Protein AF-A0AAJ0HMZ3-F1 (afdb_monomer)

Structure (mmCIF, N/CA/C/O backbone):
data_AF-A0AAJ0HMZ3-F1
#
_entry.id   AF-A0AAJ0HMZ3-F1
#
loop_
_atom_site.group_PDB
_atom_site.id
_atom_site.type_symbol
_atom_site.label_atom_id
_atom_site.label_alt_id
_atom_site.label_comp_id
_atom_site.label_asym_id
_atom_site.label_entity_id
_atom_site.label_seq_id
_atom_site.pdbx_PDB_ins_code
_atom_site.Cartn_x
_atom_site.Cartn_y
_atom_site.Cartn_z
_atom_site.occupancy
_atom_site.B_iso_or_equiv
_atom_site.auth_seq_id
_atom_site.auth_comp_id
_atom_site.auth_asym_id
_atom_site.auth_atom_id
_atom_site.pdbx_PDB_model_num
ATOM 1 N N . MET A 1 1 ? -8.544 -18.762 -11.711 1.00 59.94 1 MET A N 1
ATOM 2 C CA . MET A 1 1 ? -7.591 -17.756 -11.192 1.00 59.94 1 MET A CA 1
ATOM 3 C C . MET A 1 1 ? -7.288 -16.850 -12.373 1.00 59.94 1 MET A C 1
ATOM 5 O O . MET A 1 1 ? -6.910 -17.395 -13.397 1.00 59.94 1 MET A O 1
ATOM 9 N N . GLY A 1 2 ? -7.556 -15.543 -12.325 1.00 77.81 2 GLY A N 1
ATOM 10 C CA . GLY A 1 2 ? -7.304 -14.625 -13.455 1.00 77.81 2 GLY A CA 1
ATOM 11 C C . GLY A 1 2 ? -5.810 -14.369 -13.704 1.00 77.81 2 GLY A C 1
ATOM 12 O O . GLY A 1 2 ? -5.407 -13.220 -13.833 1.00 77.81 2 GLY A O 1
ATOM 13 N N . VAL A 1 3 ? -4.996 -15.428 -13.670 1.00 88.88 3 VAL A N 1
ATOM 14 C CA . VAL A 1 3 ? -3.539 -15.413 -13.795 1.00 88.88 3 VAL A CA 1
ATOM 15 C C . VAL A 1 3 ? -3.198 -15.878 -15.206 1.00 88.88 3 VAL A C 1
ATOM 17 O O . VAL A 1 3 ? -3.456 -17.029 -15.553 1.00 88.88 3 VAL A O 1
ATOM 20 N N . ALA A 1 4 ? -2.652 -14.985 -16.026 1.00 91.94 4 ALA A N 1
ATOM 21 C CA . ALA A 1 4 ? -2.206 -15.322 -17.374 1.00 91.94 4 ALA A CA 1
ATOM 22 C C . ALA A 1 4 ? -0.907 -16.142 -17.334 1.00 91.94 4 ALA A C 1
ATOM 24 O O . ALA A 1 4 ? -0.097 -15.994 -16.421 1.00 91.94 4 ALA A O 1
ATOM 25 N N . VAL A 1 5 ? -0.679 -16.987 -18.337 1.00 92.00 5 VAL A N 1
ATOM 26 C CA . VAL A 1 5 ? 0.581 -17.727 -18.488 1.00 92.00 5 VAL A CA 1
ATOM 27 C C . VAL A 1 5 ? 1.203 -17.342 -19.817 1.00 92.00 5 VAL A C 1
ATOM 29 O O . VAL A 1 5 ? 0.623 -17.587 -20.872 1.00 92.00 5 VAL A O 1
ATOM 32 N N . TYR A 1 6 ? 2.389 -16.750 -19.759 1.00 91.31 6 TYR A N 1
ATOM 33 C CA . TYR A 1 6 ? 3.169 -16.382 -20.932 1.00 91.31 6 TYR A CA 1
ATOM 34 C C . TYR A 1 6 ? 4.315 -17.367 -21.114 1.00 91.31 6 TYR A C 1
ATOM 36 O O . TYR A 1 6 ? 5.033 -17.670 -20.163 1.00 91.31 6 TYR A O 1
ATOM 44 N N . LYS A 1 7 ? 4.499 -17.859 -22.341 1.00 90.06 7 LYS A N 1
ATOM 45 C CA . LYS A 1 7 ? 5.602 -18.771 -22.688 1.00 90.06 7 LYS A CA 1
ATOM 46 C C . LYS A 1 7 ? 6.865 -18.044 -23.147 1.00 90.06 7 LYS A C 1
ATOM 48 O O . LYS A 1 7 ? 7.915 -18.665 -23.275 1.00 90.06 7 LYS A O 1
ATOM 53 N N . ARG A 1 8 ? 6.759 -16.735 -23.396 1.00 87.44 8 ARG A N 1
ATOM 54 C CA . ARG A 1 8 ? 7.847 -15.865 -23.844 1.00 87.44 8 ARG A CA 1
ATOM 55 C C . ARG A 1 8 ? 7.753 -14.504 -23.149 1.00 87.44 8 ARG A C 1
ATOM 57 O O . ARG A 1 8 ? 6.659 -14.073 -22.784 1.00 87.44 8 ARG A O 1
ATOM 64 N N . VAL A 1 9 ? 8.886 -13.838 -22.931 1.00 85.81 9 VAL A N 1
ATOM 65 C CA . VAL A 1 9 ? 8.948 -12.562 -22.182 1.00 85.81 9 VAL A CA 1
ATOM 66 C C . VAL A 1 9 ? 8.376 -11.408 -23.005 1.00 85.81 9 VAL A C 1
ATOM 68 O O . VAL A 1 9 ? 7.754 -10.492 -22.472 1.00 85.81 9 VAL A O 1
ATOM 71 N N . GLU A 1 10 ? 8.571 -11.456 -24.316 1.00 87.81 10 GLU A N 1
ATOM 72 C CA . GLU A 1 10 ? 8.088 -10.486 -25.293 1.00 87.81 10 GLU A CA 1
ATOM 73 C C . GLU A 1 10 ? 6.560 -10.377 -25.335 1.00 87.81 10 GLU A C 1
ATOM 75 O O . GLU A 1 10 ? 6.047 -9.292 -25.596 1.00 87.81 10 GLU A O 1
ATOM 80 N N . ASP A 1 11 ? 5.848 -11.456 -24.996 1.00 90.00 11 ASP A N 1
ATOM 81 C CA . ASP A 1 11 ? 4.382 -11.483 -24.954 1.00 90.00 11 ASP A CA 1
ATOM 82 C C . ASP A 1 11 ? 3.820 -10.814 -23.686 1.00 90.00 11 ASP A C 1
ATOM 84 O O . ASP A 1 11 ? 2.623 -10.529 -23.606 1.00 90.00 11 ASP A O 1
ATOM 88 N N . VAL A 1 12 ? 4.665 -10.552 -22.680 1.00 91.06 12 VAL A N 1
ATOM 89 C CA . VAL A 1 12 ? 4.246 -9.895 -21.439 1.00 91.06 12 VAL A CA 1
ATOM 90 C C . VAL A 1 12 ? 3.944 -8.415 -21.728 1.00 91.06 12 VAL A C 1
ATOM 92 O O . VAL A 1 12 ? 4.824 -7.683 -22.206 1.00 91.06 12 VAL A O 1
ATOM 95 N N . PRO A 1 13 ? 2.730 -7.927 -21.396 1.00 91.56 13 PRO A N 1
ATOM 96 C CA . PRO A 1 13 ? 2.292 -6.569 -21.719 1.00 91.56 13 PRO A CA 1
ATOM 97 C C . PRO A 1 13 ? 2.867 -5.503 -20.779 1.00 91.56 13 PRO A C 1
ATOM 99 O O . PRO A 1 13 ? 2.531 -4.331 -20.912 1.00 91.56 13 PRO A O 1
ATOM 102 N N . PHE A 1 14 ? 3.727 -5.886 -19.836 1.00 91.75 14 PHE A N 1
ATOM 103 C CA . PHE A 1 14 ? 4.383 -4.988 -18.893 1.00 91.75 14 PHE A CA 1
ATOM 104 C C . PHE A 1 14 ? 5.898 -5.107 -19.022 1.00 91.75 14 PHE A C 1
ATOM 106 O O . PHE A 1 14 ? 6.440 -6.211 -19.101 1.00 91.75 14 PHE A O 1
ATOM 113 N N . VAL A 1 15 ? 6.574 -3.964 -19.012 1.00 89.62 15 VAL A N 1
ATOM 114 C CA . VAL A 1 15 ? 8.033 -3.858 -19.052 1.00 89.62 15 VAL A CA 1
ATOM 115 C C . VAL A 1 15 ? 8.493 -3.284 -17.721 1.00 89.62 15 VAL A C 1
ATOM 117 O O . VAL A 1 15 ? 7.918 -2.310 -17.236 1.00 89.62 15 VAL A O 1
ATOM 120 N N . ARG A 1 16 ? 9.503 -3.909 -17.109 1.00 89.69 16 ARG A N 1
ATOM 121 C CA . ARG A 1 16 ? 10.123 -3.375 -15.893 1.00 89.69 16 ARG A CA 1
ATOM 122 C C . ARG A 1 16 ? 10.876 -2.100 -16.212 1.00 89.69 16 ARG A C 1
ATOM 124 O O . ARG A 1 16 ? 11.523 -2.005 -17.249 1.00 89.69 16 ARG A O 1
ATOM 131 N N . ASP A 1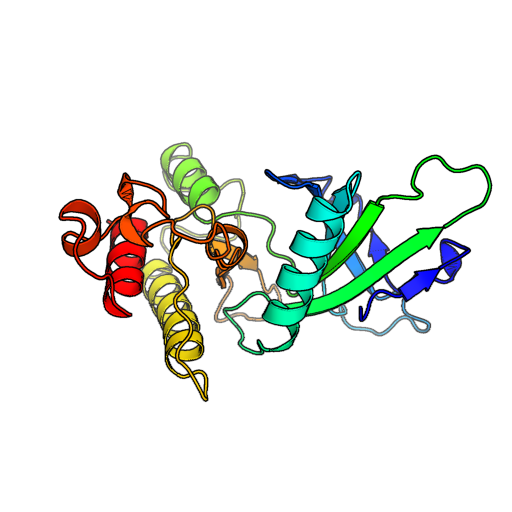 17 ? 10.805 -1.160 -15.288 1.00 85.88 17 ASP A N 1
ATOM 132 C CA . ASP A 1 17 ? 11.686 -0.009 -15.268 1.00 85.88 17 ASP A CA 1
ATOM 133 C C . ASP A 1 17 ? 12.739 -0.205 -14.176 1.00 85.88 17 ASP A C 1
ATOM 135 O O . ASP A 1 17 ? 12.484 0.025 -12.992 1.00 85.88 17 ASP A O 1
ATOM 139 N N . ASP A 1 18 ? 13.925 -0.641 -14.594 1.00 81.88 18 ASP A N 1
ATOM 140 C CA . ASP A 1 18 ? 15.036 -0.948 -13.694 1.00 81.88 18 ASP A CA 1
ATOM 141 C C . ASP A 1 18 ? 15.720 0.314 -13.129 1.00 81.88 18 ASP A C 1
ATOM 143 O O . ASP A 1 18 ? 16.531 0.205 -12.209 1.00 81.88 18 ASP A O 1
ATOM 147 N N . SER A 1 19 ? 15.372 1.521 -13.604 1.00 79.50 19 SER A N 1
ATOM 148 C CA . SER A 1 19 ? 15.958 2.781 -13.108 1.00 79.50 19 SER A CA 1
ATOM 149 C C . SER A 1 19 ? 15.624 3.087 -11.642 1.00 79.50 19 SER A C 1
ATOM 151 O O . SER A 1 19 ? 16.366 3.807 -10.980 1.00 79.50 19 SER A O 1
ATOM 153 N N . TRP A 1 20 ? 14.540 2.508 -11.114 1.00 76.44 20 TRP A N 1
ATOM 154 C CA . TRP A 1 20 ? 14.118 2.643 -9.713 1.00 76.44 20 TRP A CA 1
ATOM 155 C C . TRP A 1 20 ? 14.662 1.541 -8.793 1.00 76.44 20 TRP A C 1
ATOM 157 O O . TRP A 1 20 ? 14.408 1.564 -7.588 1.00 76.44 20 TRP A O 1
ATOM 167 N N . GLY A 1 21 ? 15.394 0.565 -9.338 1.00 80.38 21 GLY A N 1
ATOM 168 C CA . GLY A 1 21 ? 15.826 -0.613 -8.594 1.00 80.38 21 GLY A CA 1
ATOM 169 C C . GLY A 1 21 ? 14.661 -1.501 -8.136 1.00 80.38 21 GLY A C 1
ATOM 170 O O . GLY A 1 21 ? 13.560 -1.480 -8.689 1.00 80.38 21 GLY A O 1
ATOM 171 N N . SER A 1 22 ? 14.921 -2.328 -7.122 1.00 81.12 22 SER A N 1
ATOM 172 C CA . SER A 1 22 ? 13.963 -3.307 -6.600 1.00 81.12 22 SER A CA 1
ATOM 173 C C . SER A 1 22 ? 13.701 -3.100 -5.112 1.00 81.12 22 SER A C 1
ATOM 175 O O . SER A 1 22 ? 14.650 -2.947 -4.341 1.00 81.12 22 SER A O 1
ATOM 177 N N . PHE A 1 23 ? 12.443 -3.203 -4.691 1.00 78.75 23 PHE A N 1
ATOM 178 C CA . PHE A 1 23 ? 12.038 -3.032 -3.295 1.00 78.75 23 PHE A CA 1
ATOM 179 C C .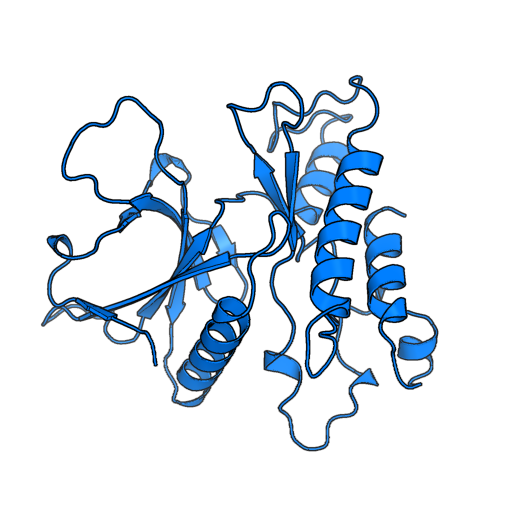 PHE A 1 23 ? 11.690 -4.389 -2.685 1.00 78.75 23 PHE A C 1
ATOM 181 O O . PHE A 1 23 ? 10.812 -5.096 -3.181 1.00 78.75 23 PHE A O 1
ATOM 188 N N . LYS A 1 24 ? 12.373 -4.784 -1.606 1.00 74.50 24 LYS A N 1
ATOM 189 C CA . LYS A 1 24 ? 12.065 -6.032 -0.892 1.00 74.50 24 LYS A CA 1
ATOM 190 C C . LYS A 1 24 ? 10.959 -5.785 0.131 1.00 74.50 24 LYS A C 1
ATOM 192 O O . LYS A 1 24 ? 11.147 -5.023 1.071 1.00 74.50 24 LYS A O 1
ATOM 197 N N . GLY A 1 25 ? 9.824 -6.453 -0.046 1.00 65.62 25 GLY A N 1
ATOM 198 C CA . GLY A 1 25 ? 8.763 -6.550 0.954 1.00 65.62 25 GLY A CA 1
ATOM 199 C C . GLY A 1 25 ? 8.767 -7.913 1.646 1.00 65.62 25 GLY A C 1
ATOM 200 O O . GLY A 1 25 ? 9.506 -8.820 1.267 1.00 65.62 25 GLY A O 1
ATOM 201 N N . SER A 1 26 ? 7.886 -8.090 2.632 1.00 60.19 26 SER A N 1
ATOM 202 C CA . SER A 1 26 ? 7.773 -9.338 3.406 1.00 60.19 26 SER A CA 1
ATOM 203 C C . SER A 1 26 ? 7.421 -10.572 2.567 1.00 60.19 26 SER A C 1
ATOM 205 O O . SER A 1 26 ? 7.735 -11.687 2.966 1.00 60.19 26 SER A O 1
ATOM 207 N N . TYR A 1 27 ? 6.777 -10.379 1.412 1.00 64.56 27 TYR A N 1
ATOM 208 C CA . TYR A 1 27 ? 6.217 -11.459 0.587 1.00 64.56 27 TYR A CA 1
ATOM 209 C C . TYR A 1 27 ? 6.799 -11.520 -0.829 1.00 64.56 27 TYR A C 1
ATOM 211 O O . TYR A 1 27 ? 6.289 -12.257 -1.670 1.00 64.56 27 TYR A O 1
ATOM 219 N N . GLY A 1 28 ? 7.812 -10.706 -1.139 1.00 76.69 28 GLY A N 1
ATOM 220 C CA . GLY A 1 28 ? 8.322 -10.633 -2.501 1.00 76.69 28 GLY A CA 1
ATOM 221 C C . GLY A 1 28 ? 9.128 -9.387 -2.815 1.00 76.69 28 GLY A C 1
ATOM 222 O O . GLY A 1 28 ? 9.374 -8.534 -1.962 1.00 76.69 28 GLY A O 1
ATOM 223 N N . THR A 1 29 ? 9.533 -9.284 -4.074 1.00 86.69 29 THR A N 1
ATOM 224 C CA . THR A 1 29 ? 10.252 -8.121 -4.601 1.00 86.69 29 THR A CA 1
ATOM 225 C C . THR A 1 29 ? 9.344 -7.332 -5.531 1.00 86.69 29 THR A C 1
ATOM 227 O O . THR A 1 29 ? 8.661 -7.911 -6.371 1.00 86.69 29 THR A O 1
ATOM 230 N N . VAL A 1 30 ? 9.309 -6.016 -5.356 1.00 90.06 30 VAL A N 1
ATOM 231 C CA . VAL A 1 30 ? 8.454 -5.098 -6.105 1.00 90.06 30 VAL A CA 1
ATOM 232 C C . VAL A 1 30 ? 9.308 -4.258 -7.052 1.00 90.06 30 VAL A C 1
ATOM 234 O O . VAL A 1 30 ? 10.352 -3.738 -6.657 1.00 90.06 30 VAL A O 1
ATOM 237 N N . PHE A 1 31 ? 8.847 -4.123 -8.292 1.00 91.56 31 PHE A N 1
ATOM 238 C CA . PHE A 1 31 ? 9.494 -3.366 -9.363 1.00 91.56 31 PHE A CA 1
ATOM 239 C C . PHE A 1 31 ? 8.532 -2.332 -9.939 1.00 91.56 31 PHE A C 1
ATOM 241 O O . PHE A 1 31 ? 7.332 -2.602 -10.050 1.00 91.56 31 PHE A O 1
ATOM 248 N N . ARG A 1 32 ? 9.059 -1.185 -10.370 1.00 91.75 32 ARG A N 1
ATOM 249 C CA . ARG A 1 32 ? 8.313 -0.245 -11.211 1.00 91.75 32 ARG A CA 1
ATOM 250 C C . ARG A 1 32 ? 8.125 -0.854 -12.598 1.00 91.75 32 ARG A C 1
ATOM 252 O O . ARG A 1 32 ? 9.002 -1.561 -13.096 1.00 91.75 32 ARG A O 1
ATOM 259 N N . ALA A 1 33 ? 6.988 -0.595 -13.228 1.00 92.25 33 ALA A N 1
ATOM 260 C CA . ALA A 1 33 ? 6.720 -1.059 -14.580 1.00 92.25 33 ALA A CA 1
ATOM 261 C C . ALA A 1 33 ? 5.850 -0.085 -15.371 1.00 92.25 33 ALA A C 1
ATOM 263 O O . ALA A 1 33 ? 5.104 0.716 -14.811 1.00 92.25 33 ALA A O 1
ATOM 264 N N . THR A 1 34 ? 5.913 -0.204 -16.690 1.00 91.06 34 THR A N 1
ATOM 265 C CA . THR A 1 34 ? 5.027 0.479 -17.635 1.00 91.06 34 THR A CA 1
ATOM 266 C C . THR A 1 34 ? 4.381 -0.546 -18.555 1.00 91.06 34 THR A C 1
ATOM 268 O O . THR A 1 34 ? 4.878 -1.665 -18.728 1.00 91.06 34 THR A O 1
ATOM 271 N N . ARG A 1 35 ? 3.239 -0.193 -19.146 1.00 89.00 35 ARG A N 1
ATOM 272 C CA . ARG A 1 35 ? 2.628 -1.038 -20.172 1.00 89.00 35 ARG A CA 1
ATOM 273 C C . ARG A 1 35 ? 3.472 -0.965 -21.449 1.00 89.00 35 ARG A C 1
ATOM 275 O O . ARG A 1 35 ? 3.880 0.117 -21.869 1.00 89.00 35 ARG A O 1
ATOM 282 N N . ARG A 1 36 ? 3.727 -2.111 -22.079 1.00 85.06 36 ARG A N 1
ATOM 283 C CA . ARG A 1 36 ? 4.393 -2.202 -23.382 1.00 85.06 36 ARG A CA 1
ATOM 284 C C . ARG A 1 36 ? 3.487 -1.529 -24.414 1.00 85.06 36 ARG A C 1
ATOM 286 O O . ARG A 1 36 ? 2.432 -2.066 -24.739 1.00 85.06 36 ARG A O 1
ATOM 293 N N . SER A 1 37 ? 3.862 -0.347 -24.892 1.00 71.19 37 SER A N 1
ATOM 294 C CA . SER A 1 37 ? 3.088 0.328 -25.932 1.00 71.19 37 SER A CA 1
ATOM 295 C C . SER A 1 37 ? 3.451 -0.194 -27.322 1.00 71.19 37 SER A C 1
ATOM 297 O O . SER A 1 37 ? 4.623 -0.434 -27.608 1.00 71.19 37 SER A O 1
ATOM 299 N N . THR A 1 38 ? 2.456 -0.335 -28.200 1.00 54.72 38 THR A N 1
ATOM 300 C CA . THR A 1 38 ? 2.654 -0.562 -29.643 1.00 54.72 38 THR A CA 1
ATOM 301 C C . THR A 1 38 ? 2.852 0.745 -30.421 1.00 54.72 38 THR A C 1
ATOM 303 O O . THR A 1 38 ? 3.263 0.700 -31.578 1.00 54.72 38 THR A O 1
ATOM 306 N N . GLN A 1 39 ? 2.602 1.907 -29.802 1.00 49.31 39 GLN A N 1
ATOM 307 C CA . GLN A 1 39 ? 2.839 3.236 -30.378 1.00 49.31 39 GLN A CA 1
ATOM 308 C C . GLN A 1 39 ? 3.479 4.179 -29.345 1.00 49.31 39 GLN A C 1
ATOM 310 O O . GLN A 1 39 ? 3.060 4.184 -28.188 1.00 49.31 39 GLN A O 1
ATOM 315 N N . PRO A 1 40 ? 4.467 5.010 -29.710 1.00 43.56 40 PRO A N 1
ATOM 316 C CA . PRO A 1 40 ? 4.991 6.032 -28.812 1.00 43.56 40 PRO A CA 1
ATOM 317 C C . PRO A 1 40 ? 3.923 7.118 -28.619 1.00 43.56 40 PRO A C 1
ATOM 319 O O . PRO A 1 40 ? 3.870 8.099 -29.355 1.00 43.56 40 PRO A O 1
ATOM 322 N N . SER A 1 41 ? 3.013 6.930 -27.666 1.00 47.00 41 SER A N 1
ATOM 323 C CA . SER A 1 41 ? 2.072 7.971 -27.272 1.00 47.00 41 SER A CA 1
ATOM 324 C C . SER A 1 41 ? 2.831 9.071 -26.534 1.00 47.00 41 SER A C 1
ATOM 326 O O . SER A 1 41 ? 3.582 8.808 -25.594 1.00 47.00 41 SER A O 1
ATOM 328 N N . ILE A 1 42 ? 2.619 10.307 -26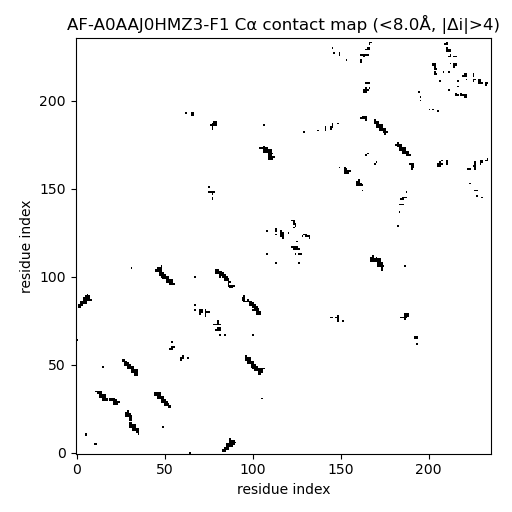.981 1.00 42.19 42 ILE A N 1
ATOM 329 C CA . ILE A 1 42 ? 3.067 11.548 -26.347 1.00 42.19 42 ILE A CA 1
ATOM 330 C C . ILE A 1 42 ? 2.251 11.703 -25.056 1.00 42.19 42 ILE A C 1
ATOM 332 O O . ILE A 1 42 ? 1.191 12.317 -25.029 1.00 42.19 42 ILE A O 1
ATOM 336 N N . GLY A 1 43 ? 2.693 11.015 -24.011 1.00 49.94 43 GLY A N 1
ATOM 337 C CA . GLY A 1 43 ? 2.044 10.948 -22.709 1.00 49.94 43 GLY A CA 1
ATOM 338 C C . GLY A 1 43 ? 2.685 9.835 -21.893 1.00 49.94 43 GLY A C 1
ATOM 339 O O . GLY A 1 43 ? 2.812 8.705 -22.365 1.00 49.94 43 GLY A O 1
ATOM 340 N N . GLN A 1 44 ? 3.141 10.156 -20.683 1.00 54.31 44 GLN A N 1
ATOM 341 C CA . GLN A 1 44 ? 3.712 9.176 -19.764 1.00 54.31 44 GLN A CA 1
ATOM 342 C C . GLN A 1 44 ? 2.577 8.229 -19.340 1.00 54.31 44 GLN A C 1
ATOM 344 O O . GLN A 1 44 ? 1.724 8.615 -18.550 1.00 54.31 44 GLN A O 1
ATOM 349 N N . GLY A 1 45 ? 2.501 7.044 -19.958 1.00 62.06 45 GLY A N 1
ATOM 350 C CA . GLY A 1 45 ? 1.438 6.068 -19.699 1.00 62.06 45 GLY A CA 1
ATOM 351 C C . GLY A 1 45 ? 1.386 5.618 -18.235 1.00 62.06 45 GLY A C 1
ATOM 352 O O . GLY A 1 45 ? 2.342 5.834 -17.487 1.00 62.06 45 GLY A O 1
ATOM 353 N N . ASP A 1 46 ? 0.278 4.975 -17.849 1.00 76.25 46 ASP A N 1
ATOM 354 C CA . ASP A 1 46 ? 0.068 4.435 -16.501 1.00 76.25 46 ASP A CA 1
ATOM 355 C C . ASP A 1 46 ? 1.322 3.716 -15.976 1.00 76.25 46 ASP A C 1
ATOM 357 O O . ASP A 1 46 ? 1.924 2.870 -16.652 1.00 76.25 46 ASP A O 1
ATOM 361 N N . VAL A 1 47 ? 1.712 4.062 -14.749 1.00 87.94 47 VAL A N 1
ATOM 362 C CA . VAL A 1 47 ? 2.851 3.457 -14.059 1.00 87.94 47 VAL A CA 1
ATOM 363 C C . VAL A 1 47 ? 2.335 2.430 -13.059 1.00 87.94 47 VAL A C 1
ATOM 365 O O . VAL A 1 47 ? 1.496 2.731 -12.205 1.00 87.94 47 VAL A O 1
ATOM 368 N N . TYR A 1 48 ? 2.878 1.224 -13.147 1.00 93.12 48 TYR A N 1
ATOM 369 C CA . TYR A 1 48 ? 2.466 0.058 -12.380 1.00 93.12 48 TYR A CA 1
ATOM 370 C C . TYR A 1 48 ? 3.555 -0.376 -11.396 1.00 93.12 48 TYR A C 1
ATOM 372 O O . TYR A 1 48 ? 4.732 -0.031 -11.533 1.00 93.12 48 TYR A O 1
ATOM 380 N N . ALA A 1 49 ? 3.155 -1.196 -10.430 1.00 93.06 49 ALA A N 1
ATOM 381 C CA . ALA A 1 49 ? 4.043 -1.997 -9.604 1.00 93.06 49 ALA A CA 1
ATOM 382 C C . ALA A 1 49 ? 3.889 -3.476 -9.985 1.00 93.06 49 ALA A C 1
ATOM 384 O O . ALA A 1 49 ? 2.768 -3.974 -10.077 1.00 93.06 49 ALA A O 1
ATOM 385 N N . ILE A 1 50 ? 5.002 -4.183 -10.184 1.00 93.88 50 ILE A N 1
ATOM 386 C CA . ILE A 1 50 ? 5.034 -5.641 -10.337 1.00 93.88 50 ILE A CA 1
ATOM 387 C C . ILE A 1 50 ? 5.626 -6.235 -9.068 1.00 93.88 50 ILE A C 1
ATOM 389 O O . ILE A 1 50 ? 6.816 -6.070 -8.811 1.00 93.88 50 ILE A O 1
ATOM 393 N N . LYS A 1 51 ? 4.816 -6.959 -8.299 1.00 91.94 51 LYS A N 1
ATOM 394 C CA . LYS A 1 51 ? 5.252 -7.739 -7.135 1.00 91.94 51 LYS A CA 1
ATOM 395 C C . LYS A 1 51 ? 5.500 -9.184 -7.565 1.00 91.94 51 LYS A C 1
ATOM 397 O O . LYS A 1 51 ? 4.581 -9.872 -8.003 1.00 91.94 51 LYS A O 1
ATOM 402 N N . GLU A 1 52 ? 6.743 -9.637 -7.454 1.00 91.62 52 GLU A N 1
ATOM 403 C CA . GLU A 1 52 ? 7.138 -11.032 -7.653 1.00 91.62 52 GLU A CA 1
ATOM 404 C C . GLU A 1 52 ? 6.973 -11.821 -6.362 1.00 91.62 52 GLU A C 1
ATOM 406 O O . GLU A 1 52 ? 7.662 -11.554 -5.377 1.00 91.62 52 GLU A O 1
ATOM 411 N N . ILE A 1 53 ? 6.083 -12.808 -6.390 1.00 90.12 53 ILE A N 1
ATOM 412 C CA . ILE A 1 53 ? 5.756 -13.668 -5.256 1.00 90.12 53 ILE A CA 1
ATOM 413 C C . ILE A 1 53 ? 6.157 -15.095 -5.619 1.00 90.12 53 ILE A C 1
ATOM 415 O O . ILE A 1 53 ? 5.673 -15.653 -6.606 1.00 90.12 53 ILE A O 1
ATOM 419 N N . GLN A 1 54 ? 7.043 -15.691 -4.824 1.00 88.69 54 GLN A N 1
ATOM 420 C CA . GLN A 1 54 ? 7.379 -17.106 -4.957 1.00 88.69 54 GLN A CA 1
ATOM 421 C C . GLN A 1 54 ? 6.276 -17.942 -4.309 1.00 88.69 54 GLN A C 1
ATOM 423 O O . GLN A 1 54 ? 6.117 -17.930 -3.092 1.00 88.69 54 GLN A O 1
ATOM 428 N N . ALA A 1 55 ? 5.517 -18.669 -5.122 1.00 86.69 55 ALA A N 1
ATOM 429 C CA . ALA A 1 55 ? 4.442 -19.539 -4.670 1.00 86.69 55 ALA A CA 1
ATOM 430 C C . ALA A 1 55 ? 4.910 -21.002 -4.695 1.00 86.69 55 ALA A C 1
ATOM 432 O O . ALA A 1 55 ? 4.633 -21.748 -5.636 1.00 86.69 55 ALA A O 1
ATOM 433 N N . LEU A 1 56 ? 5.684 -21.390 -3.676 1.00 86.12 56 LEU A N 1
ATOM 434 C CA . LEU A 1 56 ? 6.366 -22.690 -3.607 1.00 86.12 56 LEU A CA 1
ATOM 435 C C . LEU A 1 56 ? 5.457 -23.819 -3.104 1.00 86.12 56 LEU A C 1
ATOM 437 O O . LEU A 1 56 ? 5.748 -24.991 -3.336 1.00 86.12 56 LEU A O 1
ATOM 441 N N . SER A 1 57 ? 4.361 -23.475 -2.431 1.00 86.06 57 SER A N 1
ATOM 442 C CA . SER A 1 57 ? 3.378 -24.418 -1.905 1.00 86.06 57 SER A CA 1
ATOM 443 C C . SER A 1 57 ? 1.960 -24.124 -2.403 1.00 86.06 57 SER A C 1
ATOM 445 O O . SER A 1 57 ? 1.636 -23.013 -2.827 1.00 86.06 57 SER A O 1
ATOM 447 N N . ALA A 1 58 ? 1.068 -25.114 -2.289 1.00 85.94 58 ALA A N 1
ATOM 448 C CA . ALA A 1 58 ? -0.359 -24.927 -2.565 1.00 85.94 58 ALA A CA 1
ATOM 449 C C . ALA A 1 58 ? -0.994 -23.851 -1.662 1.00 85.94 58 ALA A C 1
ATOM 451 O O . ALA A 1 58 ? -1.917 -23.154 -2.081 1.00 85.94 58 ALA A O 1
ATOM 452 N N . LYS A 1 59 ? -0.47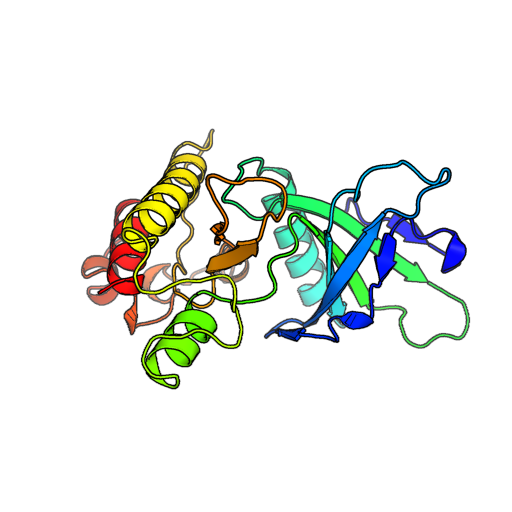6 -23.689 -0.436 1.00 85.31 59 LYS A N 1
ATOM 453 C CA . LYS A 1 59 ? -0.897 -22.630 0.484 1.00 85.31 59 LYS A CA 1
ATOM 454 C C . LYS A 1 59 ? -0.532 -21.249 -0.062 1.00 85.31 59 LYS A C 1
ATOM 456 O O . LYS A 1 59 ? -1.401 -20.387 -0.109 1.00 85.31 59 LYS A O 1
ATOM 461 N N . ASP A 1 60 ? 0.697 -21.064 -0.541 1.00 85.12 60 ASP A N 1
ATOM 462 C CA . ASP A 1 60 ? 1.139 -19.775 -1.094 1.00 85.12 60 ASP A CA 1
ATOM 463 C C . ASP A 1 60 ? 0.309 -19.389 -2.323 1.00 85.12 60 ASP A C 1
ATOM 465 O O . ASP A 1 60 ? -0.131 -18.250 -2.460 1.00 85.12 60 ASP A O 1
ATOM 469 N N . GLN A 1 61 ? 0.027 -20.359 -3.199 1.00 85.19 61 GLN A N 1
ATOM 470 C CA . GLN A 1 61 ? -0.840 -20.147 -4.361 1.00 85.19 61 GLN A CA 1
ATOM 471 C C . GLN A 1 61 ? -2.258 -19.739 -3.947 1.00 85.19 61 GLN A C 1
ATOM 473 O O . GLN A 1 61 ? -2.856 -18.859 -4.568 1.00 85.19 61 GLN A O 1
ATOM 478 N N . LEU A 1 62 ? -2.797 -20.357 -2.891 1.00 86.12 62 LEU A N 1
ATOM 479 C CA . LEU A 1 62 ? -4.109 -20.016 -2.349 1.00 86.12 62 LEU A CA 1
ATOM 480 C C . LEU A 1 62 ? -4.127 -18.606 -1.746 1.00 86.12 62 LEU A C 1
ATOM 482 O O . LEU A 1 62 ? -5.091 -17.870 -1.958 1.00 86.12 62 LEU A O 1
ATOM 486 N N . ASP A 1 63 ? -3.073 -18.215 -1.035 1.00 84.31 63 ASP A N 1
ATOM 487 C CA . ASP A 1 63 ? -2.960 -16.886 -0.435 1.00 84.31 63 ASP A CA 1
ATOM 488 C C . ASP A 1 63 ? -2.861 -15.795 -1.512 1.00 84.31 63 ASP A C 1
ATOM 490 O O . ASP A 1 63 ? -3.605 -14.812 -1.452 1.00 84.31 63 ASP A O 1
ATOM 494 N N . VAL A 1 64 ? -2.079 -16.017 -2.575 1.00 86.38 64 VAL A N 1
ATOM 495 C CA . VAL A 1 64 ? -2.039 -15.115 -3.741 1.00 86.38 64 VAL A CA 1
ATOM 496 C C . VAL A 1 64 ? -3.396 -15.053 -4.449 1.00 86.38 64 VAL A C 1
ATOM 498 O O . VAL A 1 64 ? -3.866 -13.974 -4.813 1.00 86.38 64 VAL A O 1
ATOM 501 N N . ALA A 1 65 ? -4.075 -16.190 -4.627 1.00 88.00 65 ALA A N 1
ATOM 502 C CA . ALA A 1 65 ? -5.396 -16.225 -5.254 1.00 88.00 65 ALA A CA 1
ATOM 503 C C . ALA A 1 65 ? -6.448 -15.441 -4.451 1.00 88.00 65 ALA A C 1
ATOM 505 O O . ALA A 1 65 ? -7.308 -14.779 -5.042 1.00 88.00 65 ALA A O 1
ATOM 506 N N . ARG A 1 66 ? -6.382 -15.500 -3.116 1.00 85.81 66 ARG A N 1
ATOM 507 C CA . ARG A 1 66 ? -7.236 -14.715 -2.212 1.00 85.81 66 ARG A CA 1
ATOM 508 C C . ARG A 1 66 ? -6.937 -13.222 -2.319 1.00 85.81 66 ARG A C 1
ATOM 510 O O . ARG A 1 66 ? -7.884 -12.448 -2.442 1.00 85.81 66 ARG A O 1
ATOM 517 N N . GLU A 1 67 ? -5.659 -12.835 -2.326 1.00 85.94 67 GLU A N 1
ATOM 518 C CA . GLU A 1 67 ? -5.222 -11.440 -2.509 1.00 85.94 67 GLU A CA 1
ATOM 519 C C . GLU A 1 67 ? -5.758 -10.876 -3.835 1.00 85.94 67 GLU A C 1
ATOM 521 O O . GLU A 1 67 ? -6.433 -9.847 -3.838 1.00 85.94 67 GLU A O 1
ATOM 526 N N . ILE A 1 68 ? -5.583 -11.599 -4.949 1.00 90.12 68 ILE A N 1
ATOM 527 C CA . ILE A 1 68 ? -6.106 -11.201 -6.268 1.00 90.12 68 ILE A CA 1
ATOM 528 C C . ILE A 1 68 ? -7.626 -11.031 -6.236 1.00 90.12 68 ILE A C 1
ATOM 530 O O . ILE A 1 68 ? -8.141 -9.997 -6.658 1.00 90.12 68 ILE A O 1
ATOM 534 N N . LYS A 1 69 ? -8.358 -12.033 -5.731 1.00 89.25 69 LYS A N 1
ATOM 535 C CA . LYS A 1 69 ? -9.829 -12.000 -5.693 1.00 89.25 69 LYS A CA 1
ATOM 536 C C . LYS A 1 69 ? -10.350 -10.818 -4.880 1.00 89.25 69 LYS A C 1
ATOM 538 O O . LYS A 1 69 ? -11.410 -10.278 -5.192 1.00 89.25 69 LYS A O 1
ATOM 543 N N . LEU A 1 70 ? -9.639 -10.437 -3.825 1.00 85.81 70 LEU A N 1
ATOM 544 C CA . LEU A 1 70 ? -9.994 -9.267 -3.045 1.00 85.81 70 LEU A CA 1
ATOM 545 C C . LEU A 1 70 ? -9.743 -7.980 -3.827 1.00 85.81 70 LEU A C 1
ATOM 547 O O . LEU A 1 70 ? -10.667 -7.195 -4.007 1.00 85.81 70 LEU A O 1
ATOM 551 N N . LEU A 1 71 ? -8.515 -7.778 -4.308 1.00 90.25 71 LEU A N 1
ATOM 552 C CA . LEU A 1 71 ? -8.130 -6.537 -4.980 1.00 90.25 71 LEU A CA 1
ATOM 553 C C . LEU A 1 71 ? -8.955 -6.279 -6.250 1.00 90.25 71 LEU A C 1
ATOM 555 O O . LEU A 1 71 ? -9.209 -5.131 -6.595 1.00 90.25 71 LEU A O 1
ATOM 559 N N . GLN A 1 72 ? -9.436 -7.333 -6.917 1.00 91.31 72 GLN A N 1
ATOM 560 C CA . GLN A 1 72 ? -10.360 -7.232 -8.055 1.00 91.31 72 GLN A CA 1
ATOM 561 C C . GLN A 1 72 ? -11.679 -6.513 -7.731 1.00 91.31 72 GLN A C 1
ATOM 563 O O . GLN A 1 72 ? -12.343 -6.031 -8.647 1.00 91.31 72 GLN A O 1
ATOM 568 N N . GLN A 1 73 ? -12.070 -6.450 -6.457 1.00 89.62 73 GLN A N 1
ATOM 569 C CA . GLN A 1 73 ? -13.302 -5.793 -6.013 1.00 89.62 73 GLN A CA 1
ATOM 570 C C . GLN A 1 73 ? -13.112 -4.291 -5.783 1.00 89.62 73 GLN A C 1
ATOM 572 O O . GLN A 1 73 ? -14.098 -3.579 -5.607 1.00 89.62 73 GLN A O 1
ATOM 577 N N . PHE A 1 74 ? -11.870 -3.798 -5.768 1.00 91.50 74 PHE A N 1
ATOM 578 C CA . PHE A 1 74 ? -11.566 -2.432 -5.361 1.00 91.50 74 PHE A CA 1
ATOM 579 C C . PHE A 1 74 ? -11.278 -1.520 -6.547 1.00 91.50 74 PHE A C 1
ATOM 581 O O . PHE A 1 74 ? -10.492 -1.846 -7.433 1.00 91.50 74 PHE A O 1
ATOM 588 N N . ARG A 1 75 ? -11.912 -0.346 -6.529 1.00 93.88 75 ARG A N 1
ATOM 589 C CA . ARG A 1 75 ? -11.701 0.776 -7.450 1.00 93.88 75 ARG A CA 1
ATOM 590 C C . ARG A 1 75 ? -11.872 2.077 -6.665 1.00 93.88 75 ARG A C 1
ATOM 592 O O . ARG A 1 75 ? -12.999 2.507 -6.425 1.00 93.88 75 ARG A O 1
ATOM 599 N N . HIS A 1 76 ? -10.764 2.662 -6.216 1.00 94.88 76 HIS A N 1
ATOM 600 C CA . HIS A 1 76 ? -10.743 3.940 -5.500 1.00 94.88 76 HIS A CA 1
ATOM 601 C C . HIS A 1 76 ? -9.334 4.548 -5.550 1.00 94.88 76 HIS A C 1
ATOM 603 O O . HIS A 1 76 ? -8.352 3.826 -5.417 1.00 94.88 76 HIS A O 1
ATOM 609 N N . GLU A 1 77 ? -9.223 5.873 -5.670 1.00 93.00 77 GLU A N 1
ATOM 610 C CA . GLU A 1 77 ? -7.941 6.578 -5.865 1.00 93.00 77 GLU A CA 1
ATOM 611 C C . GLU A 1 77 ? -6.916 6.375 -4.727 1.00 93.00 77 GLU A C 1
ATOM 613 O O . GLU A 1 77 ? -5.713 6.447 -4.958 1.00 93.00 77 GLU A O 1
ATOM 618 N N . ASN A 1 78 ? -7.381 6.096 -3.505 1.00 95.50 78 ASN A N 1
ATOM 619 C CA . ASN A 1 78 ? -6.544 5.867 -2.314 1.00 95.50 78 ASN A CA 1
ATOM 620 C C . ASN A 1 78 ? -6.451 4.395 -1.870 1.00 95.50 78 ASN A C 1
ATOM 622 O O . ASN A 1 78 ? -6.083 4.115 -0.729 1.00 95.50 78 ASN A O 1
ATOM 626 N N . ILE A 1 79 ? -6.823 3.451 -2.735 1.00 95.00 79 ILE A N 1
ATOM 627 C CA . ILE A 1 79 ? -6.804 2.005 -2.468 1.00 95.00 79 ILE A CA 1
ATOM 628 C C . ILE A 1 79 ? -5.997 1.332 -3.575 1.00 95.00 79 ILE A C 1
ATOM 630 O O . ILE A 1 79 ? -6.153 1.683 -4.741 1.00 95.00 79 ILE A O 1
ATOM 634 N N . LEU A 1 80 ? -5.138 0.372 -3.226 1.00 93.81 80 LEU A N 1
ATOM 635 C CA . LEU A 1 80 ? -4.354 -0.356 -4.222 1.00 93.81 80 LEU A CA 1
ATOM 636 C C . LEU A 1 80 ? -5.261 -1.050 -5.239 1.00 93.81 80 LEU A C 1
ATOM 638 O O . LEU A 1 80 ? -6.107 -1.869 -4.874 1.00 93.81 80 LEU A O 1
ATOM 642 N N . GLU A 1 81 ? -5.046 -0.756 -6.514 1.00 93.31 81 GLU A N 1
ATOM 643 C CA . GLU A 1 81 ? -5.878 -1.267 -7.590 1.00 93.31 81 GLU A CA 1
ATOM 644 C C . GLU A 1 81 ? -5.185 -2.429 -8.303 1.00 93.31 81 GLU A C 1
ATOM 646 O O . GLU A 1 81 ? -4.027 -2.331 -8.717 1.00 93.31 81 GLU A O 1
ATOM 651 N N . PHE A 1 82 ? -5.907 -3.538 -8.468 1.00 94.56 82 PHE A N 1
ATOM 652 C CA . PHE A 1 82 ? -5.446 -4.674 -9.261 1.00 94.56 82 PHE A CA 1
ATOM 653 C C . PHE A 1 82 ? -5.608 -4.412 -10.759 1.00 94.56 82 PHE A C 1
ATOM 655 O O . PHE A 1 82 ? -6.690 -4.043 -11.230 1.00 94.56 82 PHE A O 1
ATOM 662 N N . GLU A 1 83 ? -4.540 -4.687 -11.507 1.00 94.56 83 GLU A N 1
ATOM 663 C CA . GLU A 1 83 ? -4.529 -4.646 -12.969 1.00 94.56 83 GLU A CA 1
ATOM 664 C C . GLU A 1 83 ? -4.526 -6.064 -13.551 1.00 94.56 83 GLU A C 1
ATOM 666 O O . GLU A 1 83 ? -5.406 -6.427 -14.329 1.00 94.56 83 GLU A O 1
ATOM 671 N N . SER A 1 84 ? -3.539 -6.885 -13.186 1.00 95.00 84 SER A N 1
ATOM 672 C CA . SER A 1 84 ? -3.412 -8.249 -13.706 1.00 95.00 84 SER A CA 1
ATOM 673 C C . SER A 1 84 ? -2.522 -9.118 -12.821 1.00 95.00 84 SER A C 1
ATOM 675 O O . SER A 1 84 ? -1.818 -8.628 -11.940 1.00 95.00 84 SER A O 1
ATOM 677 N N . ALA A 1 85 ? -2.529 -10.425 -13.065 1.00 94.88 85 ALA A N 1
ATOM 678 C CA . ALA A 1 85 ? -1.529 -11.335 -12.529 1.00 94.88 85 ALA A CA 1
ATOM 679 C C . ALA A 1 85 ? -1.065 -12.284 -13.630 1.00 94.88 85 ALA A C 1
ATOM 681 O O . ALA A 1 85 ? -1.859 -12.665 -14.492 1.00 94.88 85 ALA A O 1
ATOM 682 N N . PHE A 1 86 ? 0.206 -12.678 -13.613 1.00 93.88 86 PHE A N 1
ATOM 683 C CA . PHE A 1 86 ? 0.732 -13.597 -14.614 1.00 93.88 86 PHE A CA 1
ATOM 684 C C . PHE A 1 86 ? 1.928 -14.422 -14.141 1.00 93.88 86 PHE A C 1
ATOM 686 O O . PHE A 1 86 ? 2.627 -14.071 -13.192 1.00 93.88 86 PHE A O 1
ATOM 693 N N . ILE A 1 87 ? 2.178 -15.520 -14.847 1.00 91.81 87 ILE A N 1
ATOM 694 C CA . ILE A 1 87 ? 3.359 -16.375 -14.731 1.00 91.81 87 ILE A CA 1
ATOM 695 C C . ILE A 1 87 ? 4.089 -16.339 -16.073 1.00 91.81 87 ILE A C 1
ATOM 697 O O . ILE A 1 87 ? 3.466 -16.262 -17.133 1.00 91.81 87 ILE A O 1
ATOM 701 N N . VAL A 1 88 ? 5.418 -16.379 -16.021 1.00 90.12 88 VAL A N 1
ATOM 702 C CA . VAL A 1 88 ? 6.265 -16.527 -17.209 1.00 90.12 88 VAL A CA 1
ATOM 703 C C . VAL A 1 88 ? 6.902 -17.907 -17.134 1.00 90.12 88 VAL A C 1
ATOM 705 O O . VAL A 1 88 ? 7.770 -18.143 -16.296 1.00 90.12 88 VAL A O 1
ATOM 708 N N . ASP A 1 89 ? 6.417 -18.811 -17.974 1.00 87.75 89 ASP A N 1
ATOM 709 C CA . ASP A 1 89 ? 6.778 -20.225 -18.014 1.00 87.75 89 ASP A CA 1
ATOM 710 C C . ASP A 1 89 ? 7.598 -20.496 -19.279 1.00 87.75 89 ASP A C 1
ATOM 712 O O . ASP A 1 89 ? 7.066 -20.830 -20.340 1.00 87.75 89 ASP A O 1
ATOM 716 N N . ILE A 1 90 ? 8.908 -20.275 -19.160 1.00 81.00 90 ILE A N 1
ATOM 717 C CA . ILE A 1 90 ? 9.875 -20.496 -20.235 1.00 81.00 90 ILE A CA 1
ATOM 718 C C . ILE A 1 90 ? 10.576 -21.832 -19.963 1.00 81.00 90 ILE A C 1
ATOM 720 O O . ILE A 1 90 ? 11.188 -21.981 -18.897 1.00 81.00 90 ILE A O 1
ATOM 724 N N . PRO A 1 91 ? 10.548 -22.790 -20.909 1.00 76.56 91 PRO A N 1
ATOM 725 C CA . PRO A 1 91 ? 11.267 -24.052 -20.773 1.00 76.56 91 PRO A CA 1
ATOM 726 C C . PRO A 1 91 ? 12.747 -23.832 -20.422 1.00 76.56 91 PRO A C 1
ATOM 728 O O . PRO A 1 91 ? 13.433 -23.038 -21.060 1.00 76.56 91 PRO A O 1
ATOM 731 N N . GLY A 1 92 ? 13.243 -24.523 -19.391 1.00 71.38 92 GLY A N 1
ATOM 732 C CA . GLY A 1 92 ? 14.640 -24.428 -18.941 1.00 71.38 92 GLY A CA 1
ATOM 733 C C . GLY A 1 92 ? 14.952 -23.296 -17.949 1.00 71.38 92 GLY A C 1
ATOM 734 O O . GLY A 1 92 ? 16.033 -23.298 -17.361 1.00 71.38 92 GLY A O 1
ATOM 735 N N . HIS A 1 93 ? 14.022 -22.372 -17.679 1.00 66.56 93 HIS A N 1
ATOM 736 C CA . HIS A 1 93 ? 14.193 -21.343 -16.647 1.00 66.56 93 HIS A CA 1
ATOM 737 C C . HIS A 1 93 ? 13.618 -21.780 -15.289 1.00 66.56 93 HIS A C 1
ATOM 739 O O . HIS A 1 93 ? 12.485 -22.236 -15.184 1.00 66.56 93 HIS A O 1
ATOM 745 N N . ARG A 1 94 ? 14.374 -21.561 -14.203 1.00 60.75 94 ARG A N 1
ATOM 746 C CA . ARG A 1 94 ? 14.017 -21.951 -12.817 1.00 60.75 94 ARG A CA 1
ATOM 747 C C . ARG A 1 94 ? 12.880 -21.133 -12.164 1.00 60.75 94 ARG A C 1
ATOM 749 O O . ARG A 1 94 ? 12.640 -21.282 -10.973 1.00 60.75 94 ARG A O 1
ATOM 756 N N . MET A 1 95 ? 12.183 -20.269 -12.903 1.00 63.84 95 MET A N 1
ATOM 757 C CA . MET A 1 95 ? 11.203 -19.307 -12.359 1.00 63.84 95 MET A CA 1
ATOM 758 C C . MET A 1 95 ? 9.740 -19.793 -12.430 1.00 63.84 95 MET A C 1
ATOM 760 O O . MET A 1 95 ? 8.823 -18.982 -12.317 1.00 63.84 95 MET A O 1
ATOM 764 N N . LEU A 1 96 ? 9.513 -21.102 -12.594 1.00 62.91 96 LEU A N 1
ATOM 765 C CA . LEU A 1 96 ? 8.192 -21.710 -12.838 1.00 62.91 96 LEU A CA 1
ATOM 766 C C . LEU A 1 96 ? 7.144 -21.451 -11.736 1.00 62.91 96 LEU A C 1
ATOM 768 O O . LEU A 1 96 ? 5.951 -21.574 -11.992 1.00 62.91 96 LEU A O 1
ATOM 772 N N . ASN A 1 97 ? 7.573 -21.029 -10.543 1.00 78.12 97 ASN A N 1
ATOM 773 C CA . ASN A 1 97 ? 6.706 -20.805 -9.382 1.00 78.12 97 ASN A CA 1
ATOM 774 C C . ASN A 1 97 ? 6.597 -19.327 -8.970 1.00 78.12 97 ASN A C 1
ATOM 776 O O . ASN A 1 97 ? 6.178 -19.029 -7.853 1.00 78.12 97 ASN A O 1
ATOM 780 N N . THR A 1 98 ? 6.997 -18.390 -9.833 1.00 89.50 98 THR A N 1
ATOM 781 C CA . THR A 1 98 ? 6.910 -16.955 -9.529 1.00 89.50 98 THR A CA 1
ATOM 782 C C . THR A 1 98 ? 5.652 -16.355 -10.145 1.00 89.50 98 THR A C 1
ATOM 784 O O . THR A 1 98 ? 5.570 -16.173 -11.363 1.00 89.50 98 THR A O 1
ATOM 787 N N . ILE A 1 99 ? 4.692 -15.992 -9.294 1.00 91.75 99 ILE A N 1
ATOM 788 C CA . ILE A 1 99 ? 3.515 -15.218 -9.692 1.00 91.75 99 ILE A CA 1
ATOM 789 C C . ILE A 1 99 ? 3.883 -13.736 -9.659 1.00 91.75 99 ILE A C 1
ATOM 791 O O . ILE A 1 99 ? 4.415 -13.230 -8.671 1.00 91.75 99 ILE A O 1
ATOM 795 N N . ARG A 1 100 ? 3.595 -13.029 -10.750 1.00 93.31 100 ARG A N 1
ATOM 796 C CA . ARG A 1 100 ? 3.738 -11.576 -10.860 1.00 93.31 100 ARG A CA 1
ATOM 797 C C . ARG A 1 100 ? 2.378 -10.935 -10.708 1.00 93.31 100 ARG A C 1
ATOM 799 O O . ARG A 1 100 ? 1.511 -11.137 -11.552 1.00 93.31 100 ARG A O 1
ATOM 806 N N . LEU A 1 101 ? 2.206 -10.178 -9.634 1.00 93.75 101 LEU A N 1
ATOM 807 C 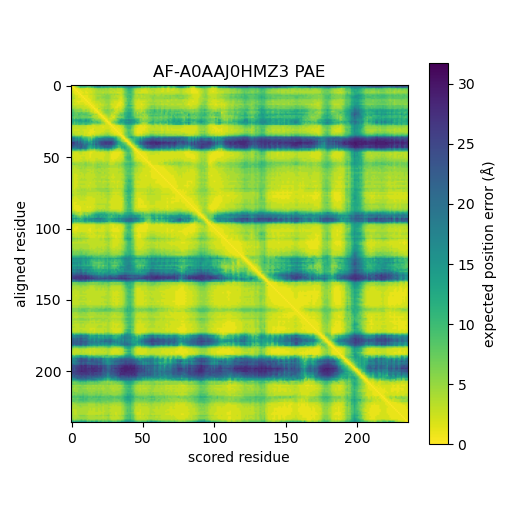CA . LEU A 1 101 ? 1.019 -9.377 -9.373 1.00 93.75 101 LEU A CA 1
ATOM 808 C C . LEU A 1 101 ? 1.266 -7.950 -9.863 1.00 93.75 101 LEU A C 1
ATOM 810 O O . LEU A 1 101 ? 2.239 -7.325 -9.445 1.00 93.75 101 LEU A O 1
ATOM 814 N N . VAL A 1 102 ? 0.399 -7.447 -10.739 1.00 94.94 102 VAL A N 1
ATOM 815 C CA . VAL A 1 102 ? 0.473 -6.092 -11.291 1.00 94.94 102 VAL A CA 1
ATOM 816 C C . VAL A 1 102 ? -0.608 -5.227 -10.664 1.00 94.94 102 VAL A C 1
ATOM 818 O O . VAL A 1 102 ? -1.800 -5.538 -10.759 1.00 94.94 102 VAL A O 1
ATOM 821 N N . THR A 1 103 ? -0.190 -4.124 -10.054 1.00 94.19 103 THR A N 1
ATOM 822 C CA . THR A 1 103 ? -1.078 -3.159 -9.398 1.00 94.19 103 THR A CA 1
ATOM 823 C C . THR A 1 103 ? -0.765 -1.734 -9.824 1.00 94.19 103 THR A C 1
ATOM 825 O O . THR A 1 103 ? 0.325 -1.450 -10.325 1.00 94.19 103 THR A O 1
ATOM 828 N N . LYS A 1 104 ? -1.706 -0.823 -9.588 1.00 92.56 104 LYS A N 1
ATOM 829 C CA . LYS A 1 104 ? -1.522 0.615 -9.792 1.00 92.56 104 LYS A CA 1
ATOM 830 C C . LYS A 1 104 ? -2.116 1.428 -8.630 1.00 92.56 104 LYS A C 1
ATOM 832 O O . LYS A 1 104 ? -2.995 0.923 -7.928 1.00 92.56 104 LYS A O 1
ATOM 837 N N . PRO A 1 105 ? -1.646 2.670 -8.424 1.00 91.50 105 PRO A N 1
ATOM 838 C CA . PRO A 1 105 ? -0.485 3.288 -9.079 1.00 91.50 105 PRO A CA 1
ATOM 839 C C . PRO A 1 105 ? 0.852 2.749 -8.535 1.00 91.50 105 PRO A C 1
ATOM 841 O O . PRO A 1 105 ? 0.891 2.041 -7.529 1.00 91.50 105 PRO A O 1
ATOM 844 N N . TRP A 1 106 ? 1.963 3.111 -9.182 1.00 90.19 106 TRP A N 1
ATOM 845 C CA . TRP A 1 106 ? 3.293 3.011 -8.572 1.00 90.19 106 TRP A CA 1
ATOM 846 C C . TRP A 1 106 ? 3.400 3.933 -7.350 1.00 90.19 106 TRP A C 1
ATOM 848 O O . TRP A 1 106 ? 3.080 5.123 -7.424 1.00 90.19 106 TRP A O 1
ATOM 858 N N . ALA A 1 107 ? 3.855 3.379 -6.228 1.00 90.00 107 ALA A N 1
ATOM 859 C CA . ALA A 1 107 ? 4.004 4.084 -4.960 1.00 90.00 107 ALA A CA 1
ATOM 860 C C . ALA A 1 107 ? 5.276 3.577 -4.247 1.00 90.00 107 ALA A C 1
ATOM 862 O O . ALA A 1 107 ? 5.236 2.530 -3.601 1.00 90.00 107 ALA A O 1
ATOM 863 N N . PRO A 1 108 ? 6.429 4.249 -4.422 1.00 85.50 108 PRO A N 1
ATOM 864 C CA . PRO A 1 108 ? 7.737 3.698 -4.046 1.00 85.50 108 PRO A CA 1
ATOM 865 C C . PRO A 1 108 ? 8.061 3.759 -2.549 1.00 85.50 108 PRO A C 1
ATOM 867 O O . PRO A 1 108 ? 8.961 3.058 -2.095 1.00 85.50 108 PRO A O 1
ATOM 870 N N . VAL A 1 109 ? 7.377 4.610 -1.783 1.00 86.81 109 VAL A N 1
ATOM 871 C CA . VAL A 1 109 ? 7.753 4.924 -0.398 1.00 86.81 109 VAL A CA 1
ATOM 872 C C . VAL A 1 109 ? 6.577 4.636 0.524 1.00 86.81 109 VAL A C 1
ATOM 874 O O . VAL A 1 109 ? 5.464 5.074 0.251 1.00 86.81 109 VAL A O 1
ATOM 877 N N . SER A 1 110 ? 6.797 3.910 1.622 1.00 91.06 110 SER A N 1
ATOM 878 C CA . SER A 1 110 ? 5.776 3.792 2.667 1.00 91.06 110 SER A CA 1
ATOM 879 C C . SER A 1 110 ? 5.765 5.030 3.559 1.00 91.06 110 SER A C 1
ATOM 881 O O . SER A 1 110 ? 6.803 5.649 3.791 1.00 91.06 110 SER A O 1
ATOM 883 N N . LEU A 1 111 ? 4.605 5.355 4.124 1.00 91.75 111 LEU A N 1
ATOM 884 C CA . LEU A 1 111 ? 4.447 6.440 5.089 1.00 91.75 111 LEU A CA 1
ATOM 885 C C . LEU A 1 111 ? 5.429 6.291 6.263 1.00 91.75 111 LEU A C 1
ATOM 887 O O . LEU A 1 111 ? 5.956 7.284 6.748 1.00 91.75 111 LEU A O 1
ATOM 891 N N . HIS A 1 112 ? 5.729 5.055 6.674 1.00 91.38 112 HIS A N 1
ATOM 892 C CA . HIS A 1 112 ? 6.753 4.771 7.681 1.00 91.38 112 HIS A CA 1
ATOM 893 C C . HIS A 1 112 ? 8.139 5.302 7.289 1.00 91.38 112 HIS A C 1
ATOM 895 O O . HIS A 1 112 ? 8.729 6.072 8.044 1.00 91.38 112 HIS A O 1
ATOM 901 N N . HIS A 1 113 ? 8.641 4.910 6.111 1.00 87.81 113 HIS A N 1
ATOM 902 C CA . HIS A 1 113 ? 9.955 5.348 5.631 1.00 87.81 113 HIS A CA 1
ATOM 903 C C . HIS A 1 113 ? 9.987 6.859 5.429 1.00 87.81 113 HIS A C 1
ATOM 905 O O . HIS A 1 113 ? 10.971 7.501 5.773 1.00 87.81 113 HIS A O 1
ATOM 911 N N . PHE A 1 114 ? 8.892 7.429 4.926 1.00 87.56 114 PHE A N 1
ATOM 912 C CA . PHE A 1 114 ? 8.773 8.865 4.734 1.00 87.56 114 PHE A CA 1
ATOM 913 C C . PHE A 1 114 ? 8.871 9.644 6.056 1.00 87.56 114 PHE A C 1
ATOM 915 O O . PHE A 1 114 ? 9.652 10.585 6.158 1.00 87.56 114 PHE A O 1
ATOM 922 N N . ILE A 1 115 ? 8.145 9.224 7.099 1.00 87.44 115 ILE A N 1
ATOM 923 C CA . ILE A 1 115 ? 8.217 9.855 8.429 1.00 87.44 115 ILE A CA 1
ATOM 924 C C . ILE A 1 115 ? 9.632 9.741 9.018 1.00 87.44 115 ILE A C 1
ATOM 926 O O . ILE A 1 115 ? 10.142 10.709 9.579 1.00 87.44 115 ILE A O 1
ATOM 930 N N . GLN A 1 116 ? 10.282 8.582 8.877 1.00 87.38 116 GLN A N 1
ATOM 931 C CA . GLN A 1 116 ? 11.656 8.385 9.354 1.00 87.38 116 GLN A CA 1
ATOM 932 C C . GLN A 1 116 ? 12.666 9.271 8.620 1.00 87.38 116 GLN A C 1
ATOM 934 O O . GLN A 1 116 ? 13.532 9.867 9.254 1.00 87.38 116 GLN A O 1
ATOM 939 N N . ASP A 1 117 ? 12.554 9.368 7.298 1.00 85.19 117 ASP A N 1
ATOM 940 C CA . ASP A 1 117 ? 13.405 10.212 6.459 1.00 85.19 117 ASP A CA 1
ATOM 941 C C . ASP A 1 117 ? 13.266 11.691 6.853 1.00 85.19 117 ASP A C 1
ATOM 943 O O . ASP A 1 117 ? 14.262 12.348 7.146 1.00 85.19 117 ASP A O 1
ATOM 947 N N . LEU A 1 118 ? 12.034 12.186 7.018 1.00 84.06 118 LEU A N 1
ATOM 948 C CA . LEU A 1 118 ? 11.786 13.546 7.510 1.00 84.06 118 LEU A CA 1
ATOM 949 C C . LEU A 1 118 ? 12.417 13.816 8.882 1.00 84.06 118 LEU A C 1
ATOM 951 O O . LEU A 1 118 ? 13.021 14.874 9.084 1.00 84.06 118 LEU A O 1
ATOM 955 N N . ALA A 1 119 ? 12.286 12.874 9.819 1.00 84.81 119 ALA A N 1
ATOM 956 C CA . ALA A 1 119 ? 12.858 13.000 11.157 1.00 84.81 119 ALA A CA 1
ATOM 957 C C . ALA A 1 119 ? 14.397 13.044 11.127 1.00 84.81 119 ALA A C 1
ATOM 959 O O . ALA A 1 119 ? 15.009 13.784 11.896 1.00 84.81 119 ALA A O 1
ATOM 960 N N . ASN A 1 120 ? 15.017 12.293 10.214 1.00 85.56 120 ASN A N 1
ATOM 961 C CA . ASN A 1 120 ? 16.471 12.174 10.100 1.00 85.56 120 ASN A CA 1
ATOM 962 C C . ASN A 1 120 ? 17.123 13.277 9.250 1.00 85.56 120 ASN A C 1
ATOM 964 O O . ASN A 1 120 ? 18.340 13.445 9.303 1.00 85.56 120 ASN A O 1
ATOM 968 N N . SER A 1 121 ? 16.346 14.032 8.473 1.00 81.12 121 SER A N 1
ATOM 969 C CA . SER A 1 121 ? 16.861 15.004 7.498 1.00 81.12 121 SER A CA 1
ATOM 970 C C . SER A 1 121 ? 16.414 16.443 7.780 1.00 81.12 121 SER A C 1
ATOM 972 O O . SER A 1 121 ? 16.167 17.231 6.868 1.00 81.12 121 SER A O 1
ATOM 974 N N . SER A 1 122 ? 16.308 16.807 9.065 1.00 77.94 122 SER A N 1
ATOM 975 C CA . SER A 1 122 ? 15.925 18.160 9.511 1.00 77.94 122 SER A CA 1
ATOM 976 C C . SER A 1 122 ? 14.647 18.665 8.824 1.00 77.94 122 SER A C 1
ATOM 978 O O . SER A 1 122 ? 14.554 19.822 8.412 1.00 77.94 122 SER A O 1
ATOM 980 N N . GLY A 1 123 ? 13.676 17.765 8.654 1.00 72.50 123 GLY A N 1
ATOM 981 C CA . GLY A 1 123 ? 12.398 18.039 8.014 1.00 72.50 123 GLY A CA 1
ATOM 982 C C . GLY A 1 123 ? 12.389 17.941 6.490 1.00 72.50 123 GLY A C 1
ATOM 983 O O . GLY A 1 123 ? 11.300 17.954 5.944 1.00 72.50 123 GLY A O 1
ATOM 984 N N . HIS A 1 124 ? 13.518 17.804 5.789 1.00 73.00 124 HIS A N 1
ATOM 985 C CA . HIS A 1 124 ? 13.553 17.692 4.322 1.00 73.00 124 HIS A CA 1
ATOM 986 C C . HIS A 1 124 ? 13.625 16.228 3.898 1.00 73.00 124 HIS A C 1
ATOM 988 O O . HIS A 1 124 ? 14.540 15.527 4.296 1.00 73.00 124 HIS A O 1
ATOM 994 N N . SER A 1 125 ? 12.698 15.743 3.076 1.00 73.00 125 SER A N 1
ATOM 995 C CA . SER A 1 125 ? 12.721 14.336 2.667 1.00 73.00 125 SER A CA 1
ATOM 996 C C . SER A 1 125 ? 13.693 14.102 1.507 1.00 73.00 125 SER A C 1
ATOM 998 O O . SER A 1 125 ? 13.580 14.734 0.459 1.00 73.00 125 SER A O 1
ATOM 1000 N N . THR A 1 126 ? 14.620 13.155 1.658 1.00 69.69 126 THR A N 1
ATOM 1001 C CA . THR A 1 126 ? 15.488 12.688 0.562 1.00 69.69 126 THR A CA 1
ATOM 1002 C C . THR A 1 126 ? 14.774 11.692 -0.354 1.00 69.69 126 THR A C 1
ATOM 1004 O O . THR A 1 126 ? 15.053 11.620 -1.550 1.00 69.69 126 THR A O 1
ATOM 1007 N N . THR A 1 127 ? 13.812 10.949 0.194 1.00 67.75 127 THR A N 1
ATOM 1008 C CA . THR A 1 127 ? 12.991 9.964 -0.527 1.00 67.75 127 THR A CA 1
ATOM 1009 C C . THR A 1 127 ? 11.834 10.603 -1.293 1.00 67.75 127 THR A C 1
ATOM 1011 O O . THR A 1 127 ? 11.344 10.044 -2.275 1.00 67.75 127 THR A O 1
ATOM 1014 N N . CYS A 1 128 ? 11.406 11.787 -0.864 1.00 69.25 128 CYS A N 1
ATOM 1015 C CA . CYS A 1 128 ? 10.384 12.616 -1.486 1.00 69.25 128 CYS A CA 1
ATOM 1016 C C . CYS A 1 128 ? 10.904 14.064 -1.570 1.00 69.25 128 CYS A C 1
ATOM 1018 O O . CYS A 1 128 ? 10.416 14.927 -0.847 1.00 69.25 128 CYS A O 1
ATOM 1020 N N . PRO A 1 129 ? 11.874 14.363 -2.460 1.00 63.59 129 PRO A N 1
ATOM 1021 C CA . PRO A 1 129 ? 12.506 15.690 -2.562 1.00 63.59 129 PRO A CA 1
ATOM 1022 C C . PRO A 1 129 ? 11.541 16.807 -2.979 1.00 63.59 129 PRO A C 1
ATOM 1024 O O . PRO A 1 129 ? 11.844 17.986 -2.858 1.00 63.59 129 PRO A O 1
ATOM 1027 N N . TRP A 1 130 ? 10.372 16.424 -3.483 1.00 61.19 130 TRP A N 1
ATOM 1028 C CA . TRP A 1 130 ? 9.259 17.293 -3.847 1.00 61.19 130 TRP A CA 1
ATOM 1029 C C . TRP A 1 130 ? 8.363 17.657 -2.649 1.00 61.19 130 TRP A C 1
ATOM 1031 O O . TRP A 1 130 ? 7.431 18.445 -2.792 1.00 61.19 130 TRP A O 1
ATOM 1041 N N . PHE A 1 131 ? 8.605 17.076 -1.472 1.00 63.81 131 PHE A N 1
ATOM 1042 C CA . PHE A 1 131 ? 7.974 17.499 -0.232 1.00 63.81 131 PHE A CA 1
ATOM 1043 C C . PHE A 1 131 ? 8.702 18.726 0.317 1.00 63.81 131 PHE A C 1
ATOM 1045 O O . PHE A 1 131 ? 9.831 18.627 0.799 1.00 63.81 131 PHE A O 1
ATOM 1052 N N . GLU A 1 132 ? 8.031 19.874 0.287 1.00 61.50 132 GLU A N 1
ATOM 1053 C CA . GLU A 1 132 ? 8.515 21.089 0.935 1.00 61.50 132 GLU A CA 1
ATOM 1054 C C . GLU A 1 132 ? 7.887 21.236 2.330 1.00 61.50 132 GLU A C 1
ATOM 1056 O O . GLU A 1 132 ? 6.668 21.392 2.437 1.00 61.50 132 GLU A O 1
ATOM 1061 N N . PRO A 1 133 ? 8.683 21.248 3.416 1.00 55.44 133 PRO A N 1
ATOM 1062 C CA . PRO A 1 133 ? 8.159 21.285 4.790 1.00 55.44 133 PRO A CA 1
ATOM 1063 C C . PRO A 1 133 ? 7.382 22.565 5.119 1.00 55.44 133 PRO A C 1
ATOM 1065 O O . PRO A 1 133 ? 6.617 22.602 6.080 1.00 55.44 133 PRO A O 1
ATOM 1068 N N . GLN A 1 134 ? 7.607 23.621 4.331 1.00 52.66 134 GLN A N 1
ATOM 1069 C CA . GLN A 1 134 ? 7.037 24.955 4.515 1.00 52.66 134 GLN A CA 1
ATOM 1070 C C . GLN A 1 134 ? 5.780 25.196 3.660 1.00 52.66 134 GLN A C 1
ATOM 1072 O O . GLN A 1 134 ? 5.085 26.191 3.869 1.00 52.66 134 GLN A O 1
ATOM 1077 N N . ALA A 1 135 ? 5.442 24.290 2.735 1.00 57.38 135 ALA A N 1
ATOM 1078 C CA . ALA A 1 135 ? 4.195 24.358 1.983 1.00 57.38 135 ALA A CA 1
ATOM 1079 C C . ALA A 1 135 ? 3.046 23.836 2.861 1.00 57.38 135 ALA A C 1
ATOM 1081 O O . ALA A 1 135 ? 3.113 22.722 3.372 1.00 57.38 135 ALA A O 1
ATOM 1082 N N . LEU A 1 136 ? 2.016 24.666 3.061 1.00 49.72 136 LEU A N 1
ATOM 1083 C CA . LEU A 1 136 ? 0.779 24.417 3.820 1.00 49.72 136 LEU A CA 1
ATOM 1084 C C . LEU A 1 136 ? 0.433 22.922 4.009 1.00 49.72 136 LEU A C 1
ATOM 1086 O O . LEU A 1 136 ? -0.253 22.313 3.197 1.00 49.72 136 LEU A O 1
ATOM 1090 N N . ASN A 1 137 ? 0.920 22.362 5.118 1.00 64.31 137 ASN A N 1
ATOM 1091 C CA . ASN A 1 137 ? 0.532 21.113 5.768 1.00 64.31 137 ASN A CA 1
ATOM 1092 C C . ASN A 1 137 ? -0.064 20.014 4.841 1.00 64.31 137 ASN A C 1
ATOM 1094 O O . ASN A 1 137 ? -1.288 19.859 4.762 1.00 64.31 137 ASN A O 1
ATOM 1098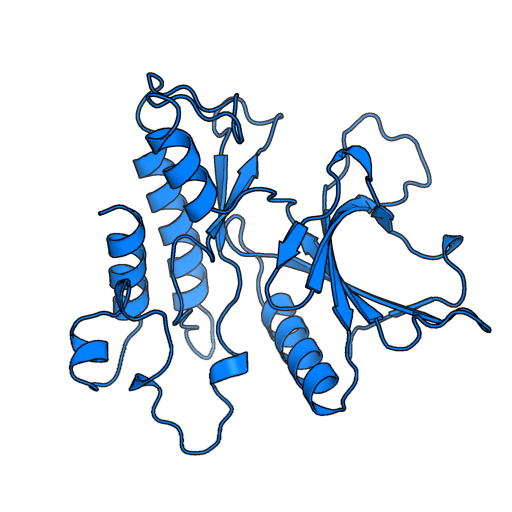 N N . PRO A 1 138 ? 0.761 19.188 4.173 1.00 71.31 138 PRO A N 1
ATOM 1099 C CA . PRO A 1 138 ? 0.272 18.051 3.384 1.00 71.31 138 PRO A CA 1
ATOM 1100 C C . PRO A 1 138 ? -0.402 16.975 4.248 1.00 71.31 138 PRO A C 1
ATOM 1102 O O . PRO A 1 138 ? -1.184 16.176 3.729 1.00 71.31 138 PRO A O 1
ATOM 1105 N N . TRP A 1 139 ? -0.161 16.961 5.564 1.00 82.81 139 TRP A N 1
ATOM 1106 C CA . TRP A 1 139 ? -0.685 15.947 6.479 1.00 82.81 139 TRP A CA 1
ATOM 1107 C C . TRP A 1 139 ? -2.221 15.903 6.530 1.00 82.81 139 TRP A C 1
ATOM 1109 O O . TRP A 1 139 ? -2.762 14.831 6.267 1.00 82.81 139 TRP A O 1
ATOM 1119 N N . PRO A 1 140 ? -2.965 17.012 6.747 1.00 86.38 140 PRO A N 1
ATOM 1120 C CA . PRO A 1 140 ? -4.417 17.049 6.582 1.00 86.38 140 PRO A CA 1
ATOM 1121 C C . PRO A 1 140 ? -4.909 16.467 5.256 1.00 86.38 140 PRO A C 1
ATOM 1123 O O . PRO A 1 140 ? -5.902 15.740 5.238 1.00 86.38 140 PRO A O 1
ATOM 1126 N N . SER A 1 141 ? -4.215 16.747 4.147 1.00 86.44 141 SER A N 1
ATOM 1127 C CA . SER A 1 141 ? -4.582 16.203 2.835 1.00 86.44 141 SER A CA 1
ATOM 1128 C C . SER A 1 141 ? -4.367 14.691 2.771 1.00 86.44 141 SER A C 1
ATOM 1130 O O . SER A 1 141 ? -5.256 13.970 2.315 1.00 86.44 141 SER A O 1
ATOM 1132 N N . ILE A 1 142 ? -3.229 14.194 3.265 1.00 89.12 142 ILE A N 1
ATOM 1133 C CA . ILE A 1 142 ? -2.920 12.760 3.340 1.00 89.12 142 ILE A CA 1
ATOM 1134 C C . ILE A 1 142 ? -3.939 12.044 4.237 1.00 89.12 142 ILE A C 1
ATOM 1136 O O . ILE A 1 142 ? -4.530 11.053 3.817 1.00 89.12 142 ILE A O 1
ATOM 1140 N N . VAL A 1 143 ? -4.214 12.570 5.434 1.00 93.19 143 VAL A N 1
ATOM 1141 C CA . VAL A 1 143 ? -5.195 12.004 6.374 1.00 93.19 143 VAL A CA 1
ATOM 1142 C C . VAL A 1 143 ? -6.585 11.957 5.743 1.00 93.19 143 VAL A C 1
ATOM 1144 O O . VAL A 1 143 ? -7.233 10.911 5.769 1.00 93.19 143 VAL A O 1
ATOM 1147 N N . ARG A 1 144 ? -7.037 13.052 5.115 1.00 93.69 144 ARG A N 1
ATOM 1148 C CA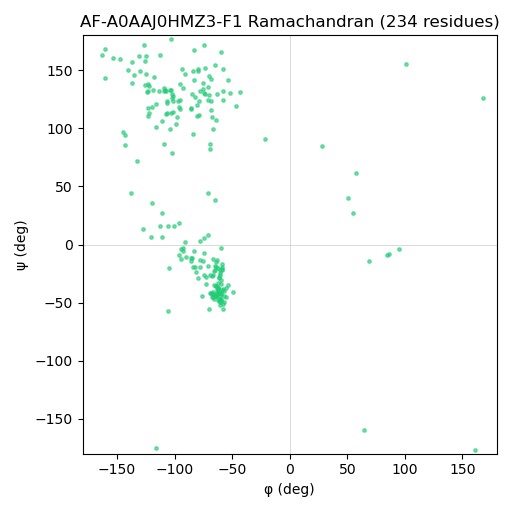 . ARG A 1 144 ? -8.336 13.113 4.425 1.00 93.69 144 ARG A CA 1
ATOM 1149 C C . ARG A 1 144 ? -8.434 12.075 3.304 1.00 93.69 144 ARG A C 1
ATOM 1151 O O . ARG A 1 144 ? -9.473 11.440 3.150 1.00 93.69 144 ARG A O 1
ATOM 1158 N N . GLN A 1 145 ? -7.368 11.892 2.532 1.00 94.25 145 GLN A N 1
ATOM 1159 C CA . GLN A 1 145 ? -7.300 10.894 1.464 1.00 94.25 145 GLN A CA 1
ATOM 1160 C C . GLN A 1 145 ? -7.319 9.454 2.012 1.00 94.25 145 GLN A C 1
ATOM 1162 O O . GLN A 1 145 ? -8.081 8.618 1.526 1.00 94.25 145 GLN A O 1
ATOM 1167 N N . CYS A 1 146 ? -6.582 9.166 3.089 1.00 96.62 146 CYS A N 1
ATOM 1168 C CA . CYS A 1 146 ? -6.669 7.876 3.782 1.00 96.62 146 CYS A CA 1
ATOM 1169 C C . CYS A 1 146 ? -8.086 7.606 4.315 1.00 96.62 146 CYS A C 1
ATOM 1171 O O . CYS A 1 146 ? -8.608 6.505 4.146 1.00 96.62 146 CYS A O 1
ATOM 1173 N N . LEU A 1 147 ? -8.739 8.613 4.907 1.00 97.62 147 LEU A N 1
ATOM 1174 C CA . LEU A 1 147 ? -10.131 8.514 5.357 1.00 97.62 147 LEU A CA 1
ATOM 1175 C C . LEU A 1 147 ? -11.095 8.256 4.194 1.00 97.62 147 LEU A C 1
ATOM 1177 O O . LEU A 1 147 ? -12.020 7.468 4.360 1.00 97.62 147 LEU A O 1
ATOM 1181 N N . SER A 1 148 ? -10.863 8.848 3.016 1.00 97.75 148 SER A N 1
ATOM 1182 C CA . SER A 1 148 ? -11.636 8.543 1.802 1.00 97.75 148 SER A CA 1
ATOM 1183 C C . SER A 1 148 ? -11.508 7.068 1.414 1.00 97.75 148 SER A C 1
ATOM 1185 O O . SER A 1 148 ? -12.512 6.392 1.194 1.00 97.75 148 SER A O 1
ATOM 1187 N N . GLY A 1 149 ? -10.282 6.532 1.414 1.00 96.88 149 GLY A N 1
ATOM 1188 C CA . GLY A 1 149 ? -10.035 5.110 1.163 1.00 96.88 149 GLY A CA 1
ATOM 1189 C C . GLY A 1 149 ? -10.706 4.192 2.192 1.00 96.88 149 GLY A C 1
ATOM 1190 O O . GLY A 1 149 ? -11.357 3.216 1.818 1.00 96.88 149 GLY A O 1
ATOM 1191 N N . LEU A 1 150 ? -10.621 4.518 3.485 1.00 96.69 150 LEU A N 1
ATOM 1192 C CA . LEU A 1 150 ? -11.311 3.755 4.531 1.00 96.69 150 LEU A CA 1
ATOM 1193 C C . LEU A 1 150 ? -12.832 3.825 4.386 1.00 96.69 150 LEU A C 1
ATOM 1195 O O . LEU A 1 150 ? -13.493 2.792 4.458 1.00 96.69 150 LEU A O 1
ATOM 1199 N N . ALA A 1 151 ? -13.389 5.007 4.119 1.00 97.88 151 ALA A N 1
ATOM 1200 C CA . ALA A 1 151 ? -14.818 5.177 3.882 1.00 97.88 151 ALA A CA 1
ATOM 1201 C C . ALA A 1 151 ? -15.292 4.337 2.689 1.00 97.88 151 ALA A C 1
ATOM 1203 O O . ALA A 1 151 ? -16.358 3.725 2.756 1.00 97.88 151 ALA A O 1
ATOM 1204 N N . TYR A 1 152 ? -14.493 4.248 1.622 1.00 97.12 152 TYR A N 1
ATOM 1205 C CA . TYR A 1 152 ? -14.771 3.367 0.490 1.00 97.12 152 TYR A CA 1
ATOM 1206 C C . TYR A 1 152 ? -14.855 1.890 0.911 1.00 97.12 152 TYR A C 1
ATOM 1208 O O . TYR A 1 152 ? -15.826 1.216 0.561 1.00 97.12 152 TYR A O 1
ATOM 1216 N N . LEU A 1 153 ? -13.891 1.386 1.691 1.00 94.06 153 LEU A N 1
ATOM 1217 C CA . LEU A 1 153 ? -13.895 0.002 2.196 1.00 94.06 153 LEU A CA 1
ATOM 1218 C C . LEU A 1 153 ? -15.079 -0.270 3.136 1.00 94.06 153 LEU A C 1
ATOM 1220 O O . LEU A 1 153 ? -15.772 -1.285 3.028 1.00 94.06 153 LEU A O 1
ATOM 1224 N N . HIS A 1 154 ? -15.342 0.661 4.049 1.00 95.25 154 HIS A N 1
ATOM 1225 C CA . HIS A 1 154 ? -16.412 0.573 5.043 1.00 95.25 154 HIS A CA 1
ATOM 1226 C C . HIS A 1 154 ? -17.804 0.615 4.399 1.00 95.25 154 HIS A C 1
ATOM 1228 O O . HIS A 1 154 ? -18.750 0.031 4.927 1.00 95.25 154 HIS A O 1
ATOM 1234 N N . ASN A 1 155 ? -17.932 1.235 3.224 1.00 96.25 155 ASN A N 1
ATOM 1235 C CA . ASN A 1 155 ? -19.179 1.294 2.464 1.00 96.25 155 ASN A CA 1
ATOM 1236 C C . ASN A 1 155 ? -19.366 0.158 1.451 1.00 96.25 155 ASN A C 1
ATOM 1238 O O . ASN A 1 155 ? -20.405 0.118 0.789 1.00 96.25 155 ASN A O 1
ATOM 1242 N N . GLN A 1 156 ? -18.436 -0.798 1.362 1.00 90.94 156 GLN A N 1
ATOM 1243 C CA . GLN A 1 156 ? -18.609 -1.969 0.501 1.00 90.94 156 GLN A CA 1
ATOM 1244 C C . GLN A 1 156 ? -19.877 -2.760 0.855 1.00 90.94 156 GLN A C 1
ATOM 1246 O O . GLN A 1 156 ? -20.375 -2.754 1.991 1.00 90.94 156 GLN A O 1
ATOM 1251 N N . ARG A 1 157 ? -20.436 -3.420 -0.160 1.00 87.81 157 ARG A N 1
ATOM 1252 C CA . ARG A 1 157 ? -21.665 -4.218 -0.081 1.00 87.81 157 ARG A CA 1
ATOM 1253 C C . ARG A 1 157 ? -21.428 -5.598 -0.710 1.00 87.81 157 ARG A C 1
ATOM 1255 O O . ARG A 1 157 ? -20.618 -5.698 -1.625 1.00 87.81 157 ARG A O 1
ATOM 1262 N N . PRO A 1 158 ? -22.105 -6.663 -0.233 1.00 89.00 158 PRO A N 1
ATOM 1263 C CA . PRO A 1 158 ? -23.143 -6.675 0.808 1.00 89.00 158 PRO A CA 1
ATOM 1264 C C . PRO A 1 158 ? -22.606 -6.503 2.237 1.00 89.00 158 PRO A C 1
ATOM 1266 O O . PRO A 1 158 ? -23.379 -6.211 3.144 1.00 89.00 158 PRO A O 1
ATOM 1269 N N . LYS A 1 159 ? -21.293 -6.648 2.445 1.00 86.69 159 LYS A N 1
ATOM 1270 C CA . LYS A 1 159 ? -20.651 -6.536 3.757 1.00 86.69 159 LYS A CA 1
ATOM 1271 C C . LYS A 1 159 ? -19.564 -5.450 3.732 1.00 86.69 159 LYS A C 1
ATOM 1273 O O . LYS A 1 159 ? -18.722 -5.494 2.836 1.00 86.69 159 LYS A O 1
ATOM 1278 N N . PRO A 1 160 ? -19.534 -4.540 4.723 1.00 90.81 160 PRO A N 1
ATOM 1279 C CA . PRO A 1 160 ? -18.405 -3.643 4.952 1.00 90.81 160 PRO A CA 1
ATOM 1280 C C . PRO A 1 160 ? -17.081 -4.396 5.076 1.00 90.81 160 PRO A C 1
ATOM 1282 O O . PRO A 1 160 ? -17.014 -5.448 5.722 1.00 90.81 160 PRO A O 1
ATOM 1285 N N . ILE A 1 161 ? -16.015 -3.831 4.517 1.00 89.81 161 ILE A N 1
ATOM 1286 C CA . ILE A 1 161 ? -14.672 -4.404 4.599 1.00 89.81 161 ILE A CA 1
ATOM 1287 C C . ILE A 1 161 ? -13.868 -3.643 5.643 1.00 89.81 161 ILE A C 1
ATOM 1289 O O . ILE A 1 161 ? -13.754 -2.425 5.583 1.00 89.81 161 ILE A O 1
ATOM 1293 N N . ARG A 1 162 ? -13.298 -4.380 6.598 1.00 90.00 162 ARG A N 1
ATOM 1294 C CA . ARG A 1 162 ? -12.345 -3.857 7.584 1.00 90.00 162 ARG A CA 1
ATOM 1295 C C . ARG A 1 162 ? -10.930 -4.095 7.097 1.00 90.00 162 ARG A C 1
ATOM 1297 O O . ARG A 1 162 ? -10.632 -5.198 6.641 1.00 90.00 162 ARG A O 1
ATOM 1304 N N . HIS A 1 163 ? -10.060 -3.111 7.267 1.00 91.25 163 HIS A N 1
ATOM 1305 C CA . HIS A 1 163 ? -8.655 -3.247 6.904 1.00 91.25 163 HIS A CA 1
ATOM 1306 C C . HIS A 1 163 ? -7.873 -4.092 7.922 1.00 91.25 163 HIS A C 1
ATOM 1308 O O . HIS A 1 163 ? -7.114 -4.982 7.538 1.00 91.25 163 HIS A O 1
ATOM 1314 N N . LYS A 1 164 ? -8.093 -3.856 9.227 1.00 89.75 164 LYS A N 1
ATOM 1315 C CA . LYS A 1 164 ? -7.540 -4.592 10.390 1.00 89.75 164 LYS A CA 1
ATOM 1316 C C . LYS A 1 164 ? -6.042 -4.455 10.671 1.00 89.75 164 LYS A C 1
ATOM 1318 O O . LYS A 1 164 ? -5.609 -4.853 11.750 1.00 89.75 164 LYS A O 1
ATOM 1323 N N . ASP A 1 165 ? -5.258 -3.937 9.734 1.00 89.38 165 ASP A N 1
ATOM 1324 C CA . ASP A 1 165 ? -3.814 -3.720 9.913 1.00 89.38 165 ASP A CA 1
ATOM 1325 C C . ASP A 1 165 ? -3.377 -2.360 9.346 1.00 89.38 165 ASP A C 1
ATOM 1327 O O . ASP A 1 165 ? -2.417 -2.267 8.584 1.00 89.38 165 ASP A O 1
ATOM 1331 N N . ILE A 1 166 ? -4.151 -1.304 9.633 1.00 93.75 166 ILE A N 1
ATOM 1332 C CA . ILE A 1 166 ? -3.754 0.065 9.274 1.00 93.75 166 ILE A CA 1
ATOM 1333 C C . ILE A 1 166 ? -2.550 0.457 10.126 1.00 93.75 166 ILE A C 1
ATOM 1335 O O . ILE A 1 166 ? -2.596 0.393 11.352 1.00 93.75 166 ILE A O 1
ATOM 1339 N N . LYS A 1 167 ? -1.473 0.843 9.446 1.00 93.19 167 LYS A N 1
ATOM 1340 C CA . LYS A 1 167 ? -0.214 1.321 10.017 1.00 93.19 167 LYS A CA 1
ATOM 1341 C C . LYS A 1 167 ? 0.584 2.053 8.933 1.00 93.19 167 LYS A C 1
ATOM 1343 O O . LYS A 1 167 ? 0.350 1.787 7.752 1.00 93.19 167 LYS A O 1
ATOM 1348 N N . PRO A 1 168 ? 1.597 2.867 9.278 1.00 94.38 168 PRO A N 1
ATOM 1349 C CA . PRO A 1 168 ? 2.404 3.596 8.297 1.00 94.38 168 PRO A CA 1
ATOM 1350 C C . PRO A 1 168 ? 3.126 2.703 7.272 1.00 94.38 168 PRO A C 1
ATOM 1352 O O . PRO A 1 168 ? 3.479 3.153 6.189 1.00 94.38 168 PRO A O 1
ATOM 1355 N N . HIS A 1 169 ? 3.338 1.420 7.574 1.00 91.62 169 HIS A N 1
ATOM 1356 C CA . HIS A 1 169 ? 3.912 0.465 6.620 1.00 91.62 169 HIS A CA 1
ATOM 1357 C C . HIS A 1 169 ? 2.935 0.073 5.500 1.00 91.62 169 HIS A C 1
ATOM 1359 O O . HIS A 1 169 ? 3.374 -0.241 4.399 1.00 91.62 169 HIS A O 1
ATOM 1365 N N . ASN A 1 170 ? 1.628 0.126 5.778 1.00 93.88 170 ASN A N 1
ATOM 1366 C CA . ASN A 1 170 ? 0.556 -0.300 4.875 1.00 93.88 170 ASN A CA 1
ATOM 1367 C C . ASN A 1 170 ? -0.116 0.891 4.164 1.00 93.88 170 ASN A C 1
ATOM 1369 O O . ASN A 1 170 ? -1.201 0.769 3.600 1.00 93.88 170 ASN A O 1
ATOM 1373 N N . ILE A 1 171 ? 0.540 2.052 4.183 1.00 95.06 171 ILE A N 1
ATOM 1374 C CA . ILE A 1 171 ? 0.156 3.246 3.434 1.00 95.06 171 ILE A CA 1
ATOM 1375 C C . ILE A 1 171 ? 1.359 3.606 2.567 1.00 95.06 171 ILE A C 1
ATOM 1377 O O . ILE A 1 171 ? 2.398 3.998 3.095 1.00 95.06 171 ILE A O 1
ATOM 1381 N N . LEU A 1 172 ? 1.246 3.441 1.252 1.00 93.12 172 LEU A N 1
ATOM 1382 C CA . LEU A 1 172 ? 2.277 3.856 0.300 1.00 93.12 172 LEU A CA 1
ATOM 1383 C C . LEU A 1 172 ? 1.983 5.256 -0.229 1.00 93.12 172 LEU A C 1
ATOM 1385 O O . LEU A 1 172 ? 0.829 5.658 -0.324 1.00 93.12 172 LEU A O 1
ATOM 1389 N N . LEU A 1 173 ? 3.018 5.995 -0.601 1.00 90.25 173 LEU A N 1
ATOM 1390 C CA . LEU A 1 173 ? 2.923 7.332 -1.165 1.00 90.25 173 LEU A CA 1
ATOM 1391 C C . LEU A 1 173 ? 3.234 7.252 -2.658 1.00 90.25 173 LEU A C 1
ATOM 1393 O O . LEU A 1 173 ? 4.344 6.912 -3.069 1.00 90.25 173 LEU A O 1
ATOM 1397 N N . SER A 1 174 ? 2.216 7.523 -3.466 1.00 87.81 174 SER A N 1
ATOM 1398 C CA . SER A 1 174 ? 2.344 7.746 -4.901 1.00 87.81 174 SER A CA 1
ATOM 1399 C C . SER A 1 174 ? 2.542 9.236 -5.152 1.00 87.81 174 SER A C 1
ATOM 1401 O O . SER A 1 174 ? 1.998 10.068 -4.421 1.00 87.81 174 SER A O 1
ATOM 1403 N N . PHE A 1 175 ? 3.312 9.563 -6.182 1.00 77.88 175 PHE A N 1
ATOM 1404 C CA . PHE A 1 175 ? 3.528 10.935 -6.615 1.00 77.88 175 PHE A CA 1
ATOM 1405 C C . PHE A 1 175 ? 3.022 11.096 -8.045 1.00 77.88 175 PHE A C 1
ATOM 1407 O O . PHE A 1 175 ? 3.300 10.261 -8.909 1.00 77.88 175 PHE A O 1
ATOM 1414 N N . GLU A 1 176 ? 2.262 12.157 -8.290 1.00 65.25 176 GLU A N 1
ATOM 1415 C CA . GLU A 1 176 ? 1.701 12.463 -9.603 1.00 65.25 176 GLU A CA 1
ATOM 1416 C C . GLU A 1 176 ? 2.300 13.782 -10.084 1.00 65.25 176 GLU A C 1
ATOM 1418 O O . GLU A 1 176 ? 1.907 14.861 -9.654 1.00 65.25 176 GLU A O 1
ATOM 1423 N N . THR A 1 177 ? 3.293 13.699 -10.971 1.00 57.50 177 THR A N 1
ATOM 1424 C CA . THR A 1 177 ? 4.034 14.870 -11.477 1.00 57.50 177 THR A CA 1
ATOM 1425 C C . THR A 1 177 ? 3.181 15.812 -12.329 1.00 57.50 177 THR A C 1
ATOM 1427 O O . THR A 1 177 ? 3.612 16.921 -12.627 1.00 57.50 177 THR A O 1
ATOM 1430 N N . GLN A 1 178 ? 1.985 15.377 -12.734 1.00 54.72 178 GLN A N 1
ATOM 1431 C CA . GLN A 1 178 ? 1.081 16.132 -13.604 1.00 54.72 178 GLN A CA 1
ATOM 1432 C C . GLN A 1 178 ? 0.029 16.945 -12.834 1.00 54.72 178 GLN A C 1
ATOM 1434 O O . GLN A 1 178 ? -0.620 17.801 -13.430 1.00 54.72 178 GLN A O 1
ATOM 1439 N N . SER A 1 179 ? -0.142 16.710 -11.528 1.00 53.50 179 SER A N 1
ATOM 1440 C CA . SER A 1 179 ? -1.084 17.468 -10.703 1.00 53.50 179 SER A CA 1
ATOM 1441 C C . SER A 1 179 ? -0.341 18.548 -9.926 1.00 53.50 179 SER A C 1
ATOM 1443 O O . SER A 1 179 ? 0.301 18.273 -8.914 1.00 53.50 179 SER A O 1
ATOM 1445 N N . SER A 1 180 ? -0.450 19.798 -10.379 1.00 54.38 180 SER A N 1
ATOM 1446 C CA . SER A 1 180 ? 0.106 20.966 -9.681 1.00 54.38 180 SER A CA 1
ATOM 1447 C C . SER A 1 180 ? -0.522 21.212 -8.302 1.00 54.38 180 SER A C 1
ATOM 1449 O O . SER A 1 180 ? 0.008 21.995 -7.523 1.00 54.38 180 SER A O 1
ATOM 1451 N N . GLU A 1 181 ? -1.644 20.555 -7.986 1.00 56.31 181 GLU A N 1
ATOM 1452 C CA . GLU A 1 181 ? -2.408 20.773 -6.751 1.00 56.31 181 GLU A CA 1
ATOM 1453 C C . GLU A 1 181 ? -2.242 19.653 -5.710 1.00 56.31 181 GLU A C 1
ATOM 1455 O O . GLU A 1 181 ? -2.537 19.861 -4.530 1.00 56.31 181 GLU A O 1
ATOM 1460 N N . ARG A 1 182 ? -1.800 18.449 -6.108 1.00 61.19 182 ARG A N 1
ATOM 1461 C CA . ARG A 1 182 ? -1.681 17.285 -5.208 1.00 61.19 182 ARG A CA 1
ATOM 1462 C C . ARG A 1 182 ? -0.447 16.446 -5.540 1.00 61.19 182 ARG A C 1
ATOM 1464 O O . ARG A 1 182 ? -0.567 15.442 -6.237 1.00 61.19 182 ARG A O 1
ATOM 1471 N N . PRO A 1 183 ? 0.728 16.796 -4.998 1.00 69.94 183 PRO A N 1
ATOM 1472 C CA . PRO A 1 183 ? 1.939 16.064 -5.331 1.00 69.94 183 PRO A CA 1
ATOM 1473 C C . PRO A 1 183 ? 1.995 14.688 -4.638 1.00 69.94 183 PRO A C 1
ATOM 1475 O O . PRO A 1 183 ? 2.596 13.770 -5.187 1.00 69.94 183 PRO A O 1
ATOM 1478 N N . VAL A 1 184 ? 1.331 14.512 -3.476 1.00 80.69 184 VAL A N 1
ATOM 1479 C CA . VAL A 1 184 ? 1.231 13.229 -2.745 1.00 80.69 184 VAL A CA 1
ATOM 1480 C C . VAL A 1 184 ? -0.169 12.629 -2.861 1.00 80.69 184 VAL A C 1
ATOM 1482 O O . VAL A 1 184 ? -1.163 13.273 -2.501 1.00 80.69 184 VAL A O 1
ATOM 1485 N N . ARG A 1 185 ? -0.236 11.338 -3.187 1.00 88.12 185 ARG A N 1
ATOM 1486 C CA . ARG A 1 185 ? -1.430 10.509 -3.003 1.00 88.12 185 ARG A CA 1
ATOM 1487 C C . ARG A 1 185 ? -1.115 9.282 -2.140 1.00 88.12 185 ARG A C 1
ATOM 1489 O O . ARG A 1 185 ? -0.320 8.444 -2.567 1.00 88.12 185 ARG A O 1
ATOM 1496 N N . PRO A 1 186 ? -1.733 9.127 -0.953 1.00 93.19 186 PRO A N 1
ATOM 1497 C CA . PRO A 1 186 ? -1.603 7.905 -0.178 1.00 93.19 186 PRO A CA 1
ATOM 1498 C C . PRO A 1 186 ? -2.443 6.784 -0.795 1.00 93.19 186 PRO A C 1
ATOM 1500 O O . PRO A 1 186 ? -3.587 6.996 -1.207 1.00 93.19 186 PRO A O 1
ATOM 1503 N N . ILE A 1 187 ? -1.870 5.587 -0.818 1.00 95.06 187 ILE A N 1
ATOM 1504 C CA . ILE A 1 187 ? -2.455 4.348 -1.317 1.00 95.06 187 ILE A CA 1
ATOM 1505 C C . ILE A 1 187 ? -2.441 3.345 -0.168 1.00 95.06 187 ILE A C 1
ATOM 1507 O O . ILE A 1 187 ? -1.376 2.918 0.279 1.00 95.06 187 ILE A O 1
ATOM 1511 N N . ILE A 1 188 ? -3.619 2.972 0.325 1.00 95.69 188 ILE A N 1
ATOM 1512 C CA . ILE A 1 188 ? -3.753 1.921 1.336 1.00 95.69 188 ILE A CA 1
ATOM 1513 C C . ILE A 1 188 ? -3.534 0.565 0.654 1.00 95.69 188 ILE A C 1
ATOM 1515 O O . ILE A 1 188 ? -4.132 0.279 -0.390 1.00 95.69 188 ILE A O 1
ATOM 1519 N N . ILE A 1 189 ? -2.670 -0.256 1.248 1.00 92.31 189 ILE A N 1
ATOM 1520 C CA . ILE A 1 189 ? -2.265 -1.580 0.761 1.00 92.31 189 ILE A CA 1
ATOM 1521 C C . ILE A 1 189 ? -2.453 -2.647 1.851 1.00 92.31 189 ILE A C 1
ATOM 1523 O O . ILE A 1 189 ? -2.628 -2.314 3.014 1.00 92.31 189 ILE A O 1
ATOM 1527 N N . ASP A 1 190 ? -2.294 -3.926 1.491 1.00 81.94 190 ASP A N 1
ATOM 1528 C CA . ASP A 1 190 ? -2.212 -5.053 2.441 1.00 81.94 190 ASP A CA 1
ATOM 1529 C C . ASP A 1 190 ? -3.440 -5.185 3.366 1.00 81.94 190 ASP A C 1
ATOM 1531 O O . ASP A 1 190 ? -3.380 -5.113 4.597 1.00 81.94 190 ASP A O 1
ATOM 1535 N N . PHE A 1 191 ? -4.590 -5.408 2.730 1.00 71.00 191 PHE A N 1
ATOM 1536 C CA . PHE A 1 191 ? -5.846 -5.737 3.393 1.00 71.00 191 PHE A CA 1
ATOM 1537 C C . PHE A 1 191 ? -5.701 -7.131 4.013 1.00 71.00 191 PHE A C 1
ATOM 1539 O O . PHE A 1 191 ? -5.625 -8.118 3.282 1.00 71.00 191 PHE A O 1
ATOM 1546 N N . GLY A 1 192 ? -5.645 -7.213 5.347 1.00 59.12 192 GLY A N 1
ATOM 1547 C CA . GLY A 1 192 ? -5.222 -8.380 6.139 1.00 59.12 192 GLY A CA 1
ATOM 1548 C C . GLY A 1 192 ? -6.093 -9.647 6.065 1.00 59.12 192 GLY A C 1
ATOM 1549 O O . GLY A 1 192 ? -6.279 -10.326 7.074 1.00 59.12 192 GLY A O 1
ATOM 1550 N N . ILE A 1 193 ? -6.627 -9.994 4.896 1.00 51.62 193 ILE A N 1
ATOM 1551 C CA . ILE A 1 193 ? -7.479 -11.159 4.635 1.00 51.62 193 ILE A CA 1
ATOM 1552 C C . ILE A 1 193 ? -6.700 -12.471 4.745 1.00 51.62 193 ILE A C 1
ATOM 1554 O O . ILE A 1 193 ? -7.273 -13.481 5.152 1.00 51.62 193 ILE A O 1
ATOM 1558 N N . SER A 1 194 ? -5.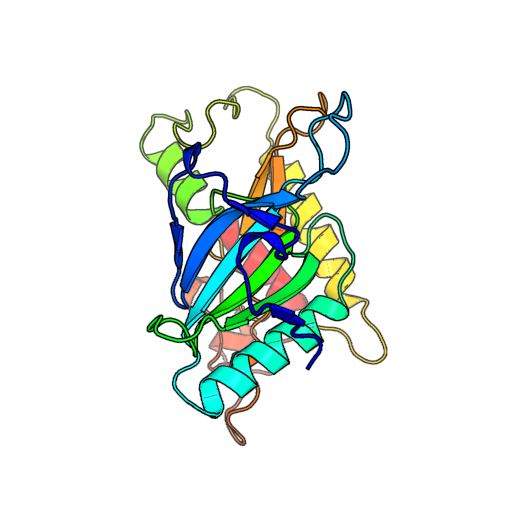382 -12.465 4.518 1.00 48.19 194 SER A N 1
ATOM 1559 C CA . SER A 1 194 ? -4.527 -13.631 4.802 1.00 48.19 194 SER A CA 1
ATOM 1560 C C . SER A 1 194 ? -4.570 -14.058 6.279 1.00 48.19 194 SER A C 1
ATOM 1562 O O . SER A 1 194 ? -4.273 -15.206 6.599 1.00 48.19 194 SER A O 1
ATOM 1564 N N . LYS A 1 195 ? -5.004 -13.169 7.185 1.00 47.16 195 LYS A N 1
ATOM 1565 C CA . LYS A 1 195 ? -5.111 -13.432 8.627 1.00 47.16 195 LYS A CA 1
ATOM 1566 C C . LYS A 1 195 ? -6.508 -13.902 9.069 1.00 47.16 195 LYS A C 1
ATOM 1568 O O . LYS A 1 195 ? -6.681 -14.206 10.244 1.00 47.16 195 LYS A O 1
ATOM 1573 N N . GLU A 1 196 ? -7.504 -13.956 8.175 1.00 44.41 196 GLU A N 1
ATOM 1574 C CA . GLU A 1 196 ? -8.889 -14.341 8.518 1.00 44.41 196 GLU A CA 1
ATOM 1575 C C . GLU A 1 196 ? -9.147 -15.856 8.545 1.00 44.41 196 GLU A C 1
ATOM 1577 O O . GLU A 1 196 ? -10.138 -16.270 9.134 1.00 44.41 196 GLU A O 1
ATOM 1582 N N . HIS A 1 197 ? -8.302 -16.682 7.920 1.00 39.38 197 HIS A N 1
ATOM 1583 C CA . HIS A 1 197 ? -8.623 -18.094 7.648 1.00 39.38 197 HIS A CA 1
ATOM 1584 C C . HIS A 1 197 ? -7.803 -19.116 8.449 1.00 39.38 197 HIS A C 1
ATOM 1586 O O . HIS A 1 197 ? -7.611 -20.247 8.005 1.00 39.38 197 HIS A O 1
ATOM 1592 N N . ILE A 1 198 ? -7.324 -18.743 9.638 1.00 36.59 198 ILE A N 1
ATOM 1593 C CA . ILE A 1 198 ? -7.029 -19.757 10.655 1.00 36.59 198 ILE A CA 1
ATOM 1594 C C . ILE A 1 198 ? -8.360 -20.024 11.356 1.00 36.59 198 ILE A C 1
ATOM 1596 O O . ILE A 1 198 ? -8.758 -19.259 12.236 1.00 36.59 198 ILE A O 1
ATOM 1600 N N . ASP A 1 199 ? -9.072 -21.056 10.907 1.00 30.50 199 ASP A N 1
ATOM 1601 C CA . ASP A 1 199 ? -10.327 -21.500 11.514 1.00 30.50 199 ASP A CA 1
ATOM 1602 C C . ASP A 1 199 ? -10.170 -21.593 13.042 1.00 30.50 199 ASP A C 1
ATOM 1604 O O . ASP A 1 199 ? -9.311 -22.309 13.557 1.00 30.50 199 ASP A O 1
ATOM 1608 N N . GLY A 1 200 ? -10.967 -20.806 13.774 1.00 36.00 200 GLY A N 1
ATOM 1609 C CA . GLY A 1 200 ? -10.969 -20.765 15.241 1.00 36.00 200 GLY A CA 1
ATOM 1610 C C . GLY A 1 200 ? -10.101 -19.683 15.902 1.00 36.00 200 GLY A C 1
ATOM 1611 O O . GLY A 1 200 ? -10.170 -19.530 17.123 1.00 36.00 200 GLY A O 1
ATOM 1612 N N . ALA A 1 201 ? -9.330 -18.886 15.155 1.00 35.94 201 ALA A N 1
ATOM 1613 C CA . ALA A 1 201 ? -8.594 -17.760 15.732 1.00 35.94 201 ALA A CA 1
ATOM 1614 C C . ALA A 1 201 ? -9.513 -16.541 15.930 1.00 35.94 201 ALA A C 1
ATOM 1616 O O . ALA A 1 201 ? -10.074 -15.989 14.984 1.00 35.94 201 ALA A O 1
ATOM 1617 N N . THR A 1 202 ? -9.651 -16.074 17.171 1.00 41.22 202 THR A N 1
ATOM 1618 C CA . THR A 1 202 ? -10.317 -14.801 17.461 1.00 41.22 202 THR A CA 1
ATOM 1619 C C . THR A 1 202 ? -9.615 -13.659 16.718 1.00 41.22 202 THR A C 1
ATOM 1621 O O . THR A 1 202 ? -8.397 -13.487 16.800 1.00 41.22 202 THR A O 1
ATOM 1624 N N . THR A 1 203 ? -10.389 -12.800 16.045 1.00 50.19 203 THR A N 1
ATOM 1625 C CA . THR A 1 203 ? -9.898 -11.588 15.352 1.00 50.19 203 THR A CA 1
ATOM 1626 C C . THR A 1 203 ? -9.193 -10.579 16.275 1.00 50.19 203 THR A C 1
ATOM 1628 O O . THR A 1 203 ? -8.721 -9.544 15.814 1.00 50.19 203 THR A O 1
ATOM 1631 N N . ALA A 1 204 ? -9.137 -10.849 17.583 1.00 48.00 204 ALA A N 1
ATOM 1632 C CA . ALA A 1 204 ? -8.471 -10.030 18.593 1.00 48.00 204 ALA A CA 1
ATOM 1633 C C . ALA A 1 204 ? -6.933 -10.011 18.445 1.00 48.00 204 ALA A C 1
ATOM 1635 O O . ALA A 1 204 ? -6.279 -9.030 18.812 1.00 48.00 204 ALA A O 1
ATOM 1636 N N . ASN A 1 205 ? -6.335 -11.062 17.870 1.00 53.41 205 ASN A N 1
ATOM 1637 C CA . ASN A 1 205 ? -4.874 -11.186 17.806 1.00 53.41 205 ASN A CA 1
ATOM 1638 C C . ASN A 1 205 ? -4.234 -10.626 16.526 1.00 53.41 205 ASN A C 1
ATOM 1640 O O . ASN A 1 205 ? -3.012 -10.538 16.462 1.00 53.41 205 ASN A O 1
ATOM 1644 N N . THR A 1 206 ? -5.012 -10.178 15.540 1.00 60.94 206 THR A N 1
ATOM 1645 C CA . THR A 1 206 ? -4.470 -9.595 14.300 1.00 60.94 206 THR A CA 1
ATOM 1646 C C . THR A 1 206 ? -4.133 -8.106 14.454 1.00 60.94 206 THR A C 1
ATOM 1648 O O . THR A 1 206 ? -4.804 -7.401 15.207 1.00 60.94 206 THR A O 1
ATOM 1651 N N . GLY A 1 207 ? -3.124 -7.631 13.716 1.00 65.12 207 GLY A N 1
ATOM 1652 C CA . GLY A 1 207 ? -2.681 -6.227 13.686 1.00 65.12 207 GLY A CA 1
ATOM 1653 C C . GLY A 1 207 ? -1.434 -5.950 14.537 1.00 65.12 207 GLY A C 1
ATOM 1654 O O . GLY A 1 207 ? -1.147 -6.688 15.481 1.00 65.12 207 GLY A O 1
ATOM 1655 N N . THR A 1 208 ? -0.687 -4.901 14.191 1.00 79.19 208 THR A N 1
ATOM 1656 C CA . THR A 1 208 ? 0.492 -4.426 14.944 1.00 79.19 208 THR A CA 1
ATOM 1657 C C . THR A 1 208 ? 0.055 -3.720 16.241 1.00 79.19 208 THR A C 1
ATOM 1659 O O . THR A 1 208 ? -0.846 -2.885 16.205 1.00 79.19 208 THR A O 1
ATOM 1662 N N . TYR A 1 209 ? 0.637 -4.100 17.390 1.00 85.69 209 TYR A N 1
ATOM 1663 C CA . TYR A 1 209 ? 0.138 -3.760 18.738 1.00 85.69 209 TYR A CA 1
ATOM 1664 C C . TYR A 1 209 ? 0.002 -2.250 18.966 1.00 85.69 209 TYR A C 1
ATOM 1666 O O . TYR A 1 209 ? -1.000 -1.795 19.510 1.00 85.69 209 TYR A O 1
ATOM 1674 N N . GLU A 1 210 ? 0.968 -1.489 18.470 1.00 90.50 210 GLU A N 1
ATOM 1675 C CA . GLU A 1 210 ? 1.103 -0.037 18.567 1.00 90.50 210 GLU A CA 1
ATOM 1676 C C . GLU A 1 210 ? -0.047 0.725 17.893 1.00 90.50 210 GLU A C 1
ATOM 1678 O O . GLU A 1 210 ? -0.299 1.877 18.230 1.00 90.50 210 GLU A O 1
ATOM 1683 N N . TYR A 1 211 ? -0.772 0.078 16.974 1.00 92.38 211 TYR A N 1
ATOM 1684 C CA . TYR A 1 211 ? -1.894 0.668 16.236 1.00 92.38 211 TYR A CA 1
ATOM 1685 C C . TYR A 1 211 ? -3.244 0.064 16.641 1.00 92.38 211 TYR A C 1
ATOM 1687 O O . TYR A 1 211 ? -4.261 0.345 16.004 1.00 92.38 211 TYR A O 1
ATOM 1695 N N . LYS A 1 212 ? -3.289 -0.797 17.668 1.00 91.38 212 LYS A N 1
ATOM 1696 C CA . LYS A 1 212 ? -4.535 -1.436 18.108 1.00 91.38 212 LYS A CA 1
ATOM 1697 C C . LYS A 1 212 ? -5.419 -0.459 18.874 1.00 91.38 212 LYS A C 1
ATOM 1699 O O . LYS A 1 212 ? -4.984 0.187 19.822 1.00 91.38 212 LYS A O 1
ATOM 1704 N N . ALA A 1 213 ? -6.699 -0.451 18.519 1.00 92.88 213 ALA A N 1
ATOM 1705 C CA . ALA A 1 213 ? -7.723 0.267 19.258 1.00 92.88 213 ALA A CA 1
ATOM 1706 C C . ALA A 1 213 ? -7.922 -0.306 20.678 1.00 92.88 213 ALA A C 1
ATOM 1708 O O . ALA A 1 213 ? -7.662 -1.497 20.906 1.00 92.88 213 ALA A O 1
ATOM 1709 N N . PRO A 1 214 ? -8.409 0.487 21.651 1.00 93.81 214 PRO A N 1
ATOM 1710 C CA . PRO A 1 214 ? -8.575 0.040 23.034 1.00 93.81 214 PRO A CA 1
ATOM 1711 C C . PRO A 1 214 ? -9.436 -1.222 23.169 1.00 93.81 214 PRO A C 1
ATOM 1713 O O . PRO A 1 214 ? -9.131 -2.097 23.980 1.00 93.81 214 PRO A O 1
ATOM 1716 N N . GLU A 1 215 ? -10.484 -1.360 22.358 1.00 90.69 215 GLU A N 1
ATOM 1717 C CA . GLU A 1 215 ? -11.325 -2.555 22.298 1.00 90.69 215 GLU A CA 1
ATOM 1718 C C . GLU A 1 215 ? -10.549 -3.790 21.811 1.00 90.69 215 GLU A C 1
ATOM 1720 O O . GLU A 1 215 ? -10.749 -4.881 22.340 1.00 90.69 215 GLU A O 1
ATOM 1725 N N . GLN A 1 216 ? -9.594 -3.634 20.884 1.00 89.12 216 GLN A N 1
ATOM 1726 C CA . GLN A 1 216 ? -8.730 -4.732 20.427 1.00 89.12 216 GLN A CA 1
ATOM 1727 C C . GLN A 1 216 ? -7.776 -5.186 21.533 1.00 89.12 216 GLN A C 1
ATOM 1729 O O . GLN A 1 216 ? -7.598 -6.387 21.736 1.00 89.12 216 GLN A O 1
ATOM 1734 N N . ILE A 1 217 ? -7.190 -4.241 22.274 1.00 88.56 217 ILE A N 1
ATOM 1735 C CA . ILE A 1 217 ? -6.299 -4.533 23.410 1.00 88.56 217 ILE A CA 1
ATOM 1736 C C . ILE A 1 217 ? -7.074 -5.262 24.516 1.00 88.56 217 ILE A C 1
ATOM 1738 O O . ILE A 1 217 ? -6.593 -6.248 25.074 1.00 88.56 217 ILE A O 1
ATOM 1742 N N . LYS A 1 218 ? -8.318 -4.842 24.772 1.00 88.75 218 LYS A N 1
ATOM 1743 C CA . LYS A 1 218 ? -9.237 -5.482 25.728 1.00 88.75 218 LYS A CA 1
ATOM 1744 C C . LYS A 1 218 ? -9.829 -6.808 25.229 1.00 88.75 218 LYS A C 1
ATOM 1746 O O . LYS A 1 218 ? -10.686 -7.367 25.909 1.00 88.75 218 LYS A O 1
ATOM 1751 N N . LYS A 1 219 ? -9.399 -7.315 24.065 1.00 84.88 219 LYS A N 1
ATOM 1752 C CA . LYS A 1 219 ? -9.922 -8.533 23.413 1.00 84.88 219 LYS A CA 1
ATOM 1753 C C . LYS A 1 219 ? -11.441 -8.499 23.181 1.00 84.88 219 LYS A C 1
ATOM 1755 O O . LYS A 1 219 ? -12.088 -9.541 23.119 1.00 84.88 219 LYS A O 1
ATOM 1760 N N . GLN A 1 220 ? -12.006 -7.303 23.051 1.00 87.06 220 GLN A N 1
ATOM 1761 C CA . GLN A 1 220 ? -13.394 -7.082 22.657 1.00 87.06 220 GLN A CA 1
ATOM 1762 C C . GLN A 1 220 ? -13.519 -7.133 21.129 1.00 87.06 220 GLN A C 1
ATOM 1764 O O . GLN A 1 220 ? -12.520 -7.113 20.408 1.00 87.06 220 GLN A O 1
ATOM 1769 N N . ASN A 1 221 ? -14.756 -7.207 20.628 1.00 82.81 221 ASN A N 1
ATOM 1770 C CA . ASN A 1 221 ? -15.028 -7.284 19.195 1.00 82.81 221 ASN A CA 1
ATOM 1771 C C . ASN A 1 221 ? -14.661 -5.966 18.500 1.00 82.81 221 ASN A C 1
ATOM 1773 O O . ASN A 1 221 ? -15.309 -4.951 18.760 1.00 82.81 221 ASN A O 1
ATOM 1777 N N . PRO A 1 222 ? -13.671 -5.961 17.592 1.00 85.25 222 PRO A N 1
ATOM 1778 C CA . PRO A 1 222 ? -13.294 -4.730 16.929 1.00 85.25 222 PRO A CA 1
ATOM 1779 C C . PRO A 1 222 ? -14.254 -4.379 15.790 1.00 85.25 222 PRO A C 1
ATOM 1781 O O . PRO A 1 222 ? -14.836 -5.254 15.139 1.00 85.25 222 PRO A O 1
ATOM 1784 N N . THR A 1 223 ? -14.412 -3.082 15.547 1.00 90.50 223 THR A N 1
ATOM 1785 C CA . THR A 1 223 ? -15.427 -2.500 14.659 1.00 90.50 223 THR A CA 1
ATOM 1786 C C . THR A 1 223 ? -14.776 -1.790 13.467 1.00 90.50 223 THR A C 1
ATOM 1788 O O . THR A 1 223 ? -13.560 -1.853 13.279 1.00 90.50 223 THR A O 1
ATOM 1791 N N . LEU A 1 224 ? -15.578 -1.122 12.630 1.00 93.56 224 LEU A N 1
ATOM 1792 C CA . LEU A 1 224 ? -15.055 -0.216 11.600 1.00 93.56 224 LEU A CA 1
ATOM 1793 C C . LEU A 1 224 ? -14.280 0.957 12.230 1.00 93.56 224 LEU A C 1
ATOM 1795 O O . LEU A 1 224 ? -13.272 1.392 11.682 1.00 93.56 224 LEU A O 1
ATOM 1799 N N . ALA A 1 225 ? -14.695 1.412 13.421 1.00 96.19 225 ALA A N 1
ATOM 1800 C CA . ALA A 1 225 ? -14.022 2.487 14.148 1.00 96.19 225 ALA A CA 1
ATOM 1801 C C . ALA A 1 225 ? -12.607 2.098 14.606 1.00 96.19 225 ALA A C 1
ATOM 1803 O O . ALA A 1 225 ? -11.763 2.977 14.760 1.00 96.19 225 ALA A O 1
ATOM 1804 N N . SER A 1 226 ? -12.312 0.800 14.740 1.00 94.62 226 SER A N 1
ATOM 1805 C CA . SER A 1 226 ? -10.956 0.342 15.044 1.00 94.62 226 SER A CA 1
ATOM 1806 C C . SER A 1 226 ? -9.965 0.719 13.934 1.00 94.62 226 SER A C 1
ATOM 1808 O O . SER A 1 226 ? -8.857 1.135 14.245 1.00 94.62 226 SER A O 1
ATOM 1810 N N . ASP A 1 227 ? -10.365 0.660 12.652 1.00 94.88 227 ASP A N 1
ATOM 1811 C CA . ASP A 1 227 ? -9.499 1.097 11.539 1.00 94.88 227 ASP A CA 1
ATOM 1812 C C . ASP A 1 227 ? -9.237 2.615 11.595 1.00 94.88 227 ASP A C 1
ATOM 1814 O O . ASP A 1 227 ? -8.142 3.068 11.268 1.00 94.88 227 ASP A O 1
ATOM 1818 N N . VAL A 1 228 ? -10.232 3.401 12.031 1.00 97.19 228 VAL A N 1
ATOM 1819 C CA . VAL A 1 228 ? -10.113 4.862 12.189 1.00 97.19 228 VAL A CA 1
ATOM 1820 C C . VAL A 1 228 ? -9.171 5.205 13.342 1.00 97.19 228 VAL A C 1
ATOM 1822 O O . VAL A 1 228 ? -8.331 6.090 13.198 1.00 97.19 228 VAL A O 1
ATOM 1825 N N . PHE A 1 229 ? -9.258 4.477 14.460 1.00 96.94 229 PHE A N 1
ATOM 1826 C CA . PHE A 1 229 ? -8.313 4.611 15.568 1.00 96.94 229 PHE A CA 1
ATOM 1827 C C . PHE A 1 229 ? -6.883 4.292 15.116 1.00 96.94 229 PHE A C 1
ATOM 1829 O O . PHE A 1 229 ? -5.981 5.100 15.325 1.00 96.94 229 PHE A O 1
ATOM 1836 N N . SER A 1 230 ? -6.683 3.158 14.432 1.00 95.94 230 SER A N 1
ATOM 1837 C CA . SER A 1 230 ? -5.378 2.773 13.883 1.00 95.94 230 SER A CA 1
ATOM 1838 C C . SER A 1 230 ? -4.818 3.825 12.921 1.00 95.94 230 SER A C 1
ATOM 1840 O O . SER A 1 230 ? -3.619 4.104 12.950 1.00 95.94 230 SER A O 1
ATOM 1842 N N . LEU A 1 231 ? -5.672 4.445 12.095 1.00 96.62 231 LEU A N 1
ATOM 1843 C CA . LEU A 1 231 ? -5.266 5.556 11.235 1.00 96.62 231 LEU A CA 1
ATOM 1844 C C . LEU A 1 231 ? -4.834 6.773 12.059 1.00 96.62 231 LEU A C 1
ATOM 1846 O O . LEU A 1 231 ? -3.806 7.359 11.745 1.00 96.62 231 LEU A O 1
ATOM 1850 N N . GLY A 1 232 ? -5.564 7.124 13.121 1.00 96.25 232 GLY A N 1
ATOM 1851 C CA . GLY A 1 232 ? -5.178 8.199 14.041 1.00 96.25 232 GLY A CA 1
ATOM 1852 C C . GLY A 1 232 ? -3.782 7.988 14.632 1.00 96.25 232 GLY A C 1
ATOM 1853 O O . GLY A 1 232 ? -2.954 8.892 14.582 1.00 96.25 232 GLY A O 1
ATOM 1854 N N . CYS A 1 233 ? -3.472 6.766 15.074 1.00 95.81 233 CYS A N 1
ATOM 1855 C CA . CYS A 1 233 ? -2.139 6.396 15.564 1.00 95.81 233 CYS A CA 1
ATOM 1856 C C . CYS A 1 233 ? -1.021 6.544 14.515 1.00 95.81 233 CYS A C 1
ATOM 1858 O O . CYS A 1 233 ? 0.143 6.641 14.888 1.00 95.81 233 CYS A O 1
ATOM 1860 N N . CYS A 1 234 ? -1.329 6.550 13.212 1.00 93.81 234 CYS A N 1
ATOM 1861 C CA . CYS A 1 234 ? -0.315 6.743 12.167 1.00 93.81 234 CYS A CA 1
ATOM 1862 C C . CYS A 1 234 ? 0.227 8.180 12.101 1.00 93.81 234 CYS A C 1
ATOM 1864 O O . CYS A 1 234 ? 1.272 8.382 11.488 1.00 93.81 234 CYS A O 1
ATOM 1866 N N . PHE A 1 235 ? -0.486 9.152 12.679 1.00 89.94 235 PHE A N 1
ATOM 1867 C CA . PHE A 1 235 ? -0.178 10.587 12.596 1.00 89.9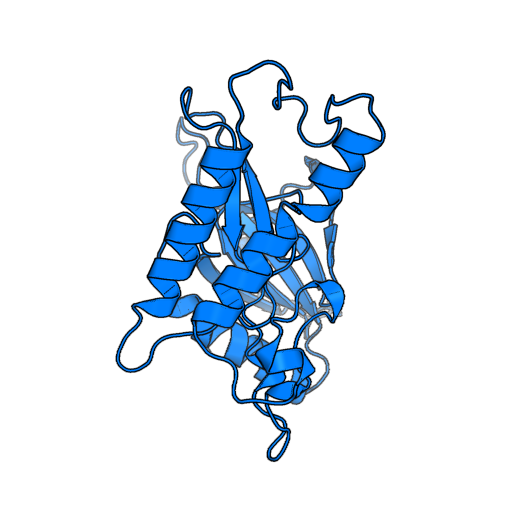4 235 PHE A CA 1
ATOM 1868 C C . PHE A 1 235 ? -0.099 11.265 13.976 1.00 89.94 235 PHE A C 1
ATOM 1870 O O . PHE A 1 235 ? -0.154 12.493 14.045 1.00 89.94 235 PHE A O 1
ATOM 1877 N N . ALA A 1 236 ? -0.040 10.473 15.051 1.00 84.69 236 ALA A N 1
ATOM 1878 C CA . ALA A 1 236 ? 0.045 10.943 16.433 1.00 84.69 236 ALA A CA 1
ATOM 1879 C C . ALA A 1 236 ? 1.484 11.257 16.863 1.00 84.69 236 ALA A C 1
ATOM 1881 O O . ALA A 1 236 ? 2.419 10.654 16.287 1.00 84.69 236 ALA A O 1
#

Radius of gyration: 18.87 Å; Cα contacts (8 Å, |Δi|>4): 391; chains: 1; bounding box: 40×50×56 Å

Nearest PDB structures (foldseek):
  4o2z-assembly1_A-2  TM=7.203E-01  e=2.743E-08  Leishmania donovani BPK282A1
  5hez-assembly2_B  TM=6.875E-01  e=4.750E-08  Homo sapiens
  5cy3-assembly1_A  TM=7.382E-01  e=4.827E-07  Homo sapiens
  6yky-assembly2_B  TM=6.811E-01  e=1.818E-07  Homo sapiens
  5hez-assembly1_A  TM=6.471E-01  e=1.425E-07  Homo sapiens

pLDDT: mean 81.39, std 15.65, range [30.5, 97.88]

Foldseek 3Di:
DQAAEAQDPVPDQKDFDCPLPWDDDPFFIKTKIFGNDPDPDPDDHAIKIKGKGQQPDPLSVVLVVVQQVVLPVDDDQQAKHWDGKYAHRYPPDPRRRIIITIIDDDFPAFLVRQVVQCVVPVNQHPPCNVDDSPPPDCPVVQLVLVVVVLVRQQPDPPHRAAQLADASRQWTWDADPPDPPDRTHIYGHCRPPVVVPPPPDQSLPTYDPQLADPCSVVSHDDDSVRNVSSSVSRPD

Secondary structure (DSSP, 8-state):
--EEEESSSTT-SEEEEEEEEEEEETTEEEEEEEE--SS--SS---EEEEEEEE--SHHHHHHHHHHHHHHTT---TTBPEEEEEEEE--TT-TTTTEEEEEEES---EEHHHHHHHHHHTTT--SS-TT--TTSS-HHHHHHHHHHHHHHHHHT-SSSPPP-S--SGGGEEEEE-TT-TT-SEEEEE---SGGGS-STT--GGG-S-GGG--HHHHTT----HHHHHHHHHHTT-

InterPro domains:
  IPR000719 Protein kinase domain [PF00069] (24-235)
  IPR000719 Protein kinase domain [PS50011] (16-236)
  IPR000719 Protein kinase domain [SM00220] (14-236)
  IPR008271 Serine/threonine-protein kinase, active site [PS00108] (161-173)
  IPR011009 Protein kinase-like domain superfamily [SSF56112] (24-235)
  IPR053235 Ser/Thr Protein Kinase [PTHR24361] (24-235)

Solvent-accessible surface area (backbone atoms only — not comparable to full-atom values): 13472 Å² total; per-residue (Å²): 123,86,55,46,79,32,65,50,76,86,75,46,62,61,40,76,41,70,92,78,48,75,46,81,55,99,70,35,43,35,30,42,25,36,64,62,68,96,61,95,62,97,58,90,68,73,47,24,29,37,36,40,28,75,36,86,44,74,64,45,46,48,51,52,51,51,53,51,63,52,30,68,74,48,85,52,95,22,36,52,24,58,73,50,32,34,33,59,53,40,92,95,54,94,51,73,46,38,42,35,41,33,30,33,70,42,45,92,43,31,46,43,58,50,55,51,40,20,70,74,41,86,52,43,27,81,93,43,72,86,53,56,78,83,53,86,66,60,59,66,55,44,54,52,40,46,49,51,32,48,52,54,36,52,64,37,77,99,56,58,47,74,47,63,42,49,41,35,76,31,26,24,40,23,68,43,95,84,41,95,86,48,55,71,42,43,27,40,46,75,65,50,61,86,73,68,74,54,85,88,65,67,81,46,74,61,51,59,77,91,32,54,28,72,47,32,74,69,62,37,87,71,57,72,64,34,44,53,46,6,50,51,55,58,76,108

Mean predicted aligned error: 7.87 Å

Organism: NCBI:txid260671

Sequence (236 aa):
MGVAVYKRVEDVPFVRDDSWGSFKGSYGTVFRATRRSTQPSIGQGDVYAIKEIQALSAKDQLDVAREIKLLQQFRHENILEFESAFIVDIPGHRMLNTIRLVTKPWAPVSLHHFIQDLANSSGHSTTCPWFEPQALNPWPSIVRQCLSGLAYLHNQRPKPIRHKDIKPHNILLSFETQSSERPVRPIIIDFGISKEHIDGATTANTGTYEYKAPEQIKKQNPTLASDVFSLGCCFA